Protein AF-A0A6M5YYY0-F1 (afdb_monomer_lite)

Organism: NCBI:txid2774151

Structure (mmCIF, N/CA/C/O backbone):
data_AF-A0A6M5YYY0-F1
#
_entry.id   AF-A0A6M5YYY0-F1
#
loop_
_atom_site.group_PDB
_atom_site.id
_atom_site.type_symbol
_atom_site.label_atom_id
_atom_site.label_alt_id
_atom_site.label_comp_id
_atom_site.label_asym_id
_atom_site.label_entity_id
_atom_site.label_seq_id
_atom_site.pdbx_PDB_ins_code
_atom_site.Cartn_x
_atom_site.Cartn_y
_atom_site.Cartn_z
_atom_site.occupancy
_atom_site.B_iso_or_equiv
_atom_site.auth_seq_id
_atom_site.auth_comp_id
_atom_site.auth_asym_id
_atom_site.auth_atom_id
_atom_site.pdbx_PDB_model_num
ATOM 1 N N . MET A 1 1 ? -23.860 24.379 32.936 1.00 48.06 1 MET A N 1
ATOM 2 C CA . MET A 1 1 ? -24.392 23.035 33.241 1.00 48.06 1 MET A CA 1
ATOM 3 C C . MET A 1 1 ? -23.504 22.446 34.324 1.00 48.06 1 MET A C 1
ATOM 5 O O . MET A 1 1 ? -22.304 22.351 34.099 1.00 48.06 1 MET A O 1
ATOM 9 N N . THR A 1 2 ? -24.030 22.188 35.519 1.00 59.50 2 THR A N 1
ATOM 10 C CA . THR A 1 2 ? -23.236 21.678 36.648 1.00 59.50 2 THR A CA 1
ATOM 11 C C . THR A 1 2 ? -23.154 20.159 36.526 1.00 59.50 2 THR A C 1
ATOM 13 O O . THR A 1 2 ? -24.181 19.496 36.609 1.00 59.50 2 THR A O 1
ATOM 16 N N . ILE A 1 3 ? -21.959 19.621 36.284 1.00 70.06 3 ILE A N 1
ATOM 17 C CA . ILE A 1 3 ? -21.704 18.172 36.220 1.00 70.06 3 ILE A CA 1
ATOM 18 C C . ILE A 1 3 ? -22.076 17.555 37.580 1.00 70.06 3 ILE A C 1
ATOM 20 O O . ILE A 1 3 ? -21.605 18.061 38.611 1.00 70.06 3 ILE A O 1
ATOM 24 N N . SER A 1 4 ? -22.913 16.507 37.578 1.00 86.25 4 SER A N 1
ATOM 25 C CA . SER A 1 4 ? -23.300 15.744 38.782 1.00 86.25 4 SER A CA 1
ATOM 26 C C . SER A 1 4 ? -22.062 15.161 39.477 1.00 86.25 4 SER A C 1
ATOM 28 O O . SER A 1 4 ? -21.064 14.888 38.813 1.00 86.25 4 SER A O 1
ATOM 30 N N . ASN A 1 5 ? -22.099 14.955 40.798 1.00 88.69 5 ASN A N 1
ATOM 31 C CA . ASN A 1 5 ? -20.987 14.299 41.501 1.00 88.69 5 ASN A CA 1
ATOM 32 C C . ASN A 1 5 ? -20.746 12.879 40.958 1.00 88.69 5 ASN A C 1
ATOM 34 O O . ASN A 1 5 ? -19.601 12.538 40.684 1.00 88.69 5 ASN A O 1
ATOM 38 N N . ASP A 1 6 ? -21.812 12.132 40.659 1.00 88.88 6 ASP A N 1
ATOM 39 C CA . ASP A 1 6 ? -21.716 10.777 40.096 1.00 88.88 6 ASP A CA 1
ATOM 40 C C . ASP A 1 6 ? -20.995 10.759 38.737 1.00 88.88 6 ASP A C 1
ATOM 42 O O . ASP A 1 6 ? -20.187 9.877 38.452 1.00 88.88 6 ASP A O 1
ATOM 46 N N . GLU A 1 7 ? -21.248 11.769 37.897 1.00 93.88 7 GLU A N 1
ATOM 47 C CA . GLU A 1 7 ? -20.569 11.907 36.606 1.00 93.88 7 GLU A CA 1
ATOM 48 C C . GLU A 1 7 ? -19.074 12.199 36.792 1.00 93.88 7 GLU A C 1
ATOM 50 O O . GLU A 1 7 ? -18.239 11.618 36.096 1.00 93.88 7 GLU A O 1
ATOM 55 N N . ARG A 1 8 ? -18.717 13.078 37.742 1.00 94.38 8 ARG A N 1
ATOM 56 C CA . ARG A 1 8 ? -17.307 13.392 38.032 1.00 94.38 8 ARG A CA 1
ATOM 57 C C . ARG A 1 8 ? -16.553 12.170 38.531 1.00 94.38 8 ARG A C 1
ATOM 59 O O . ARG A 1 8 ? -15.419 11.970 38.106 1.00 94.38 8 ARG A O 1
ATOM 66 N N . ASP A 1 9 ? -17.176 11.366 39.384 1.00 96.31 9 ASP A N 1
ATOM 67 C CA . ASP A 1 9 ? -16.546 10.181 39.960 1.00 96.31 9 ASP A CA 1
ATOM 68 C C . ASP A 1 9 ? -16.289 9.110 38.892 1.00 96.31 9 ASP A C 1
ATOM 70 O O . ASP A 1 9 ? -15.197 8.544 38.836 1.00 96.31 9 ASP A O 1
ATOM 74 N N . LEU A 1 10 ? -17.241 8.879 37.980 1.00 97.12 10 LEU A N 1
ATOM 75 C CA . LEU A 1 10 ? -17.047 7.970 36.843 1.00 97.12 10 LEU A CA 1
ATOM 76 C C . LEU A 1 10 ? -15.931 8.451 35.908 1.00 97.12 10 LEU A C 1
ATOM 78 O O . LEU A 1 10 ? -15.064 7.669 35.512 1.00 97.12 10 LEU A O 1
ATOM 82 N N . VAL A 1 11 ? -15.894 9.749 35.595 1.00 96.69 11 VAL A N 1
ATOM 83 C CA . VAL A 1 11 ? -14.814 10.326 34.782 1.00 96.69 11 VAL A CA 1
ATOM 84 C C . VAL A 1 11 ? -13.463 10.207 35.494 1.00 96.69 11 VAL A C 1
ATOM 86 O O . VAL A 1 11 ? -12.473 9.850 34.856 1.00 96.69 11 VAL A O 1
ATOM 89 N N . ALA A 1 12 ? -13.402 10.439 36.807 1.00 97.06 12 ALA A N 1
ATOM 90 C CA . ALA A 1 12 ? -12.178 10.277 37.588 1.00 97.06 12 ALA A CA 1
ATOM 91 C C . ALA A 1 12 ? -11.653 8.831 37.549 1.00 97.06 12 ALA A C 1
ATOM 93 O O . ALA A 1 12 ? -10.444 8.625 37.442 1.00 97.06 12 ALA A O 1
ATOM 94 N N . GLN A 1 13 ? -12.538 7.828 37.555 1.00 97.88 13 GLN A N 1
ATOM 95 C CA . GLN A 1 13 ? -12.143 6.425 37.399 1.00 97.88 13 GLN A CA 1
ATOM 96 C C . GLN A 1 13 ? -11.543 6.126 36.020 1.00 97.88 13 GLN A C 1
ATOM 98 O O . GLN A 1 13 ? -10.547 5.406 35.946 1.00 97.88 13 GLN A O 1
ATOM 103 N N . VAL A 1 14 ? -12.110 6.691 34.947 1.00 97.56 14 VAL A N 1
ATOM 104 C CA . VAL A 1 14 ? -11.558 6.573 33.584 1.00 97.56 14 VAL A CA 1
ATOM 105 C C . VAL A 1 14 ? -10.182 7.232 33.491 1.00 97.56 14 VAL A C 1
ATOM 107 O O . VAL A 1 14 ? -9.272 6.673 32.886 1.00 97.56 14 VAL A O 1
ATOM 110 N N . VAL A 1 15 ? -10.007 8.403 34.112 1.00 97.56 15 VAL A N 1
ATOM 111 C CA . VAL A 1 15 ? -8.717 9.111 34.152 1.00 97.56 15 VAL A CA 1
ATOM 112 C C . VAL A 1 15 ? -7.669 8.322 34.936 1.00 97.56 15 VAL A C 1
ATOM 114 O O . VAL A 1 15 ? -6.517 8.264 34.517 1.00 97.56 15 VAL A O 1
ATOM 117 N N . ALA A 1 16 ? -8.052 7.702 36.053 1.00 97.88 16 ALA A N 1
ATOM 118 C CA . ALA A 1 16 ? -7.137 6.911 36.872 1.00 97.88 16 ALA A CA 1
ATOM 119 C C . ALA A 1 16 ? -6.675 5.619 36.179 1.00 97.88 16 ALA A C 1
ATOM 121 O O . ALA A 1 16 ? -5.594 5.120 36.487 1.00 97.88 16 ALA A O 1
ATOM 122 N N . ARG A 1 17 ? -7.490 5.063 35.271 1.00 97.31 17 ARG A N 1
ATOM 123 C CA . ARG A 1 17 ? -7.247 3.776 34.601 1.00 97.31 17 ARG A CA 1
ATOM 124 C C . ARG A 1 17 ? -7.495 3.897 33.092 1.00 97.31 17 ARG A C 1
ATOM 126 O O . ARG A 1 17 ? -8.460 3.338 32.567 1.00 97.31 17 ARG A O 1
ATOM 133 N N . PRO A 1 18 ? -6.639 4.646 32.373 1.00 94.81 18 PRO A N 1
ATOM 134 C CA . PRO A 1 18 ? -6.859 4.987 30.975 1.00 94.81 18 PRO A CA 1
ATOM 135 C C . PRO A 1 18 ? -6.686 3.809 30.011 1.00 94.81 18 PRO A C 1
ATOM 137 O O . PRO A 1 18 ? -7.116 3.936 28.875 1.00 94.81 18 PRO A O 1
ATOM 140 N N . ASP A 1 19 ? -6.180 2.655 30.427 1.00 92.44 19 ASP A N 1
ATOM 141 C CA . ASP A 1 19 ? -6.061 1.485 29.540 1.00 92.44 19 ASP A CA 1
ATOM 142 C C . ASP A 1 19 ? -7.134 0.418 29.822 1.00 92.44 19 ASP A C 1
ATOM 144 O O . ASP A 1 19 ? -7.257 -0.555 29.089 1.00 92.44 19 ASP A O 1
ATOM 148 N N . GLU A 1 20 ? -7.956 0.603 30.864 1.00 95.12 20 GLU A N 1
ATOM 149 C CA . GLU A 1 20 ? -9.019 -0.343 31.209 1.00 95.12 20 GLU A CA 1
ATOM 150 C C . GLU A 1 20 ? -10.343 -0.001 30.511 1.00 95.12 20 GLU A C 1
ATOM 152 O O . GLU A 1 20 ? -10.835 1.133 30.558 1.00 95.12 20 GLU A O 1
ATOM 157 N N . ASP A 1 21 ? -10.983 -1.015 29.931 1.00 97.00 21 ASP A N 1
ATOM 158 C CA . ASP A 1 21 ? -12.326 -0.885 29.360 1.00 97.00 21 ASP A CA 1
ATOM 159 C C . ASP A 1 21 ? -13.408 -0.731 30.439 1.00 97.00 21 ASP A C 1
ATOM 161 O O . ASP A 1 21 ? -14.365 0.014 30.242 1.00 97.00 21 ASP A O 1
ATOM 165 N N . GLY A 1 22 ? -13.258 -1.394 31.594 1.00 97.06 22 GLY A N 1
ATOM 166 C CA . GLY A 1 22 ? -14.271 -1.433 32.661 1.00 97.06 22 GLY A CA 1
ATOM 167 C C . GLY A 1 22 ? -14.820 -0.050 33.047 1.00 97.06 22 GLY A C 1
ATOM 168 O O . GLY A 1 22 ? -16.011 0.195 32.849 1.00 97.06 22 GLY A O 1
ATOM 169 N N . PRO A 1 23 ? -13.968 0.902 33.477 1.00 98.12 23 PRO A N 1
ATOM 170 C CA . PRO A 1 23 ? -14.403 2.257 33.836 1.00 98.12 23 PRO A CA 1
ATOM 171 C C . PRO A 1 23 ? -15.103 3.010 32.699 1.00 98.12 23 PRO A C 1
ATOM 173 O O . PRO A 1 23 ? -16.011 3.809 32.931 1.00 98.12 23 PRO A O 1
ATOM 176 N N . ARG A 1 24 ? -14.694 2.768 31.447 1.00 98.06 24 ARG A N 1
ATOM 177 C CA . ARG A 1 24 ? -15.313 3.391 30.270 1.00 98.06 24 ARG A CA 1
ATOM 178 C C . ARG A 1 24 ? -16.704 2.836 30.018 1.00 98.06 24 ARG A C 1
ATOM 180 O O . ARG A 1 24 ? -17.612 3.600 29.700 1.00 98.06 24 ARG A O 1
ATOM 187 N N . LEU A 1 25 ? -16.870 1.524 30.159 1.00 98.06 25 LEU A N 1
ATOM 188 C CA . LEU A 1 25 ? -18.150 0.847 29.978 1.00 98.06 25 LEU A CA 1
ATOM 189 C C . LEU A 1 25 ? -19.147 1.226 31.081 1.00 98.06 25 LEU A C 1
ATOM 191 O O . LEU A 1 25 ? -20.319 1.449 30.771 1.00 98.06 25 LEU A O 1
ATOM 195 N N . ASP A 1 26 ? -18.677 1.403 32.318 1.00 97.94 26 ASP A N 1
ATOM 196 C CA . ASP A 1 26 ? -19.486 1.932 33.422 1.00 97.94 26 ASP A CA 1
ATOM 197 C C . ASP A 1 26 ? -19.949 3.368 33.130 1.00 97.94 26 ASP A C 1
ATOM 199 O O . ASP A 1 26 ? -21.136 3.689 33.248 1.00 97.94 26 ASP A O 1
ATOM 203 N N . TYR A 1 27 ? -19.043 4.230 32.649 1.00 97.94 27 TYR A N 1
ATOM 204 C CA . TYR A 1 27 ? -19.403 5.585 32.228 1.00 97.94 27 TYR A CA 1
ATOM 205 C C . TYR A 1 27 ? -20.373 5.595 31.035 1.00 97.94 27 TYR A C 1
ATOM 207 O O . TYR A 1 27 ? -21.314 6.387 31.007 1.00 97.94 27 TYR A O 1
ATOM 215 N N . ALA A 1 28 ? -20.212 4.686 30.069 1.00 98.12 28 ALA A N 1
ATOM 216 C CA . ALA A 1 28 ? -21.142 4.531 28.952 1.00 98.12 28 ALA A CA 1
ATOM 217 C C . ALA A 1 28 ? -22.548 4.109 29.415 1.00 98.12 28 ALA A C 1
ATOM 219 O O . ALA A 1 28 ? -23.541 4.630 28.909 1.00 98.12 28 ALA A O 1
ATOM 220 N N . ALA A 1 29 ? -22.656 3.208 30.397 1.00 98.00 29 ALA A N 1
ATOM 221 C CA . ALA A 1 29 ? -23.941 2.836 30.989 1.00 98.00 29 ALA A CA 1
ATOM 222 C C . ALA A 1 29 ? -24.618 4.028 31.688 1.00 98.00 29 ALA A C 1
ATOM 224 O O . ALA A 1 29 ? -25.822 4.239 31.528 1.00 98.00 29 ALA A O 1
ATOM 225 N N . TRP A 1 30 ? -23.842 4.853 32.400 1.00 97.69 30 TRP A N 1
ATOM 226 C CA . TRP A 1 30 ? -24.345 6.096 32.986 1.00 97.69 30 TRP A CA 1
ATOM 227 C C . TRP A 1 30 ? -24.831 7.081 31.913 1.00 97.69 30 TRP A C 1
ATOM 229 O O . TRP A 1 30 ? -25.916 7.643 32.051 1.00 97.69 30 TRP A O 1
ATOM 239 N N . LEU A 1 31 ? -24.083 7.252 30.816 1.00 97.56 31 LEU A N 1
ATOM 240 C CA . LEU A 1 31 ? -24.463 8.131 29.704 1.00 97.56 31 LEU A CA 1
ATOM 241 C C . LEU A 1 31 ? -25.807 7.732 29.071 1.00 97.56 31 LEU A C 1
ATOM 243 O O . LEU A 1 31 ? -26.627 8.612 28.805 1.00 97.56 31 LEU A O 1
ATOM 247 N N . ASP A 1 32 ? -26.074 6.437 28.879 1.00 97.44 32 ASP A N 1
ATOM 248 C CA . ASP A 1 32 ? -27.367 5.955 28.365 1.00 97.44 32 ASP A CA 1
ATOM 249 C C . ASP A 1 32 ? -28.531 6.327 29.289 1.00 97.44 32 ASP A C 1
ATOM 251 O O . ASP A 1 32 ? -29.547 6.853 28.830 1.00 97.44 32 ASP A O 1
ATOM 255 N N . ALA A 1 33 ? -28.362 6.120 30.599 1.00 96.44 33 ALA A N 1
ATOM 256 C CA . ALA A 1 33 ? -29.376 6.459 31.597 1.00 96.44 33 ALA A CA 1
ATOM 257 C C . ALA A 1 33 ? -29.695 7.968 31.645 1.00 96.44 33 ALA A C 1
ATOM 259 O O . ALA A 1 33 ? -30.767 8.356 32.105 1.00 96.44 33 ALA A O 1
ATOM 260 N N . HIS A 1 34 ? -28.791 8.811 31.136 1.00 96.31 34 HIS A N 1
ATOM 261 C CA . HIS A 1 34 ? -28.916 10.271 31.119 1.00 96.31 34 HIS A CA 1
ATOM 262 C C . HIS A 1 34 ? -29.145 10.841 29.708 1.00 96.31 34 HIS A C 1
ATOM 264 O O . HIS A 1 34 ? -28.935 12.032 29.475 1.00 96.31 34 HIS A O 1
ATOM 270 N N . GLY A 1 35 ? -29.585 10.009 28.755 1.00 96.06 35 GLY A N 1
ATOM 271 C CA . GLY A 1 35 ? -29.985 10.450 27.415 1.00 96.06 35 GLY A CA 1
ATOM 272 C C . GLY A 1 35 ? -28.827 10.808 26.476 1.00 96.06 35 GLY A C 1
ATOM 273 O O . GLY A 1 35 ? -29.048 11.458 25.457 1.00 96.06 35 GLY A O 1
ATOM 274 N N . GLN A 1 36 ? -27.597 10.383 26.782 1.00 97.00 36 GLN A N 1
ATOM 275 C CA . GLN A 1 36 ? -26.391 10.624 25.976 1.00 97.00 36 GLN A CA 1
ATOM 276 C C . GLN A 1 36 ? -25.955 9.381 25.175 1.00 97.00 36 GLN A C 1
ATOM 278 O O . GLN A 1 36 ? -24.762 9.079 25.059 1.00 97.00 36 GLN A O 1
ATOM 283 N N . ALA A 1 37 ? -26.924 8.681 24.579 1.00 97.12 37 ALA A N 1
ATOM 284 C CA . ALA A 1 37 ? -26.708 7.418 23.869 1.00 97.12 37 ALA A CA 1
ATOM 285 C C . ALA A 1 37 ? -25.611 7.449 22.77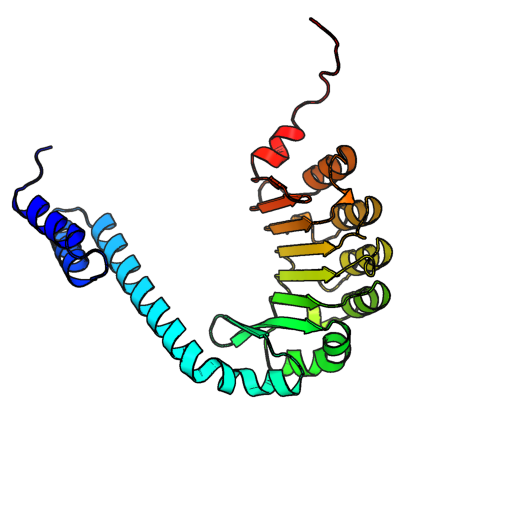8 1.00 97.12 37 ALA A C 1
ATOM 287 O O . ALA A 1 37 ? -24.802 6.522 22.745 1.00 97.12 37 ALA A O 1
ATOM 288 N N . PRO A 1 38 ? -25.463 8.504 21.940 1.00 98.56 38 PRO A N 1
ATOM 289 C CA . PRO A 1 38 ? -24.418 8.516 20.908 1.00 98.56 38 PRO A CA 1
ATOM 290 C C . PRO A 1 38 ? -22.991 8.427 21.465 1.00 98.56 38 PRO A C 1
ATOM 292 O O . PRO A 1 38 ? -22.110 7.820 20.858 1.00 98.56 38 PRO A O 1
ATOM 295 N N . ARG A 1 39 ? -22.738 9.020 22.640 1.00 98.00 39 ARG A N 1
ATOM 296 C CA . ARG A 1 39 ? -21.414 8.966 23.275 1.00 98.00 39 ARG A CA 1
ATOM 297 C C . ARG A 1 39 ? -21.179 7.618 23.954 1.00 98.00 39 ARG A C 1
ATOM 299 O O . ARG A 1 39 ? -20.066 7.103 23.887 1.00 98.00 39 ARG A O 1
ATOM 306 N N . ALA A 1 40 ? -22.214 7.044 24.567 1.00 98.25 40 ALA A N 1
ATOM 307 C CA . ALA A 1 40 ? -22.156 5.692 25.117 1.00 98.25 40 ALA A CA 1
ATOM 308 C C . ALA A 1 40 ? -21.847 4.655 24.023 1.00 98.25 40 ALA A C 1
ATOM 310 O O . ALA A 1 40 ? -20.980 3.799 24.205 1.00 98.25 40 ALA A O 1
ATOM 311 N N . GLU A 1 41 ? -22.506 4.768 22.866 1.00 98.56 41 GLU A N 1
ATOM 312 C CA . GLU A 1 41 ? -22.254 3.928 21.692 1.00 98.56 41 GLU A CA 1
ATOM 313 C C . GLU A 1 41 ? -20.808 4.063 21.203 1.00 98.56 41 GLU A C 1
ATOM 315 O O . GLU A 1 41 ? -20.122 3.051 21.053 1.00 98.56 41 GLU A O 1
ATOM 320 N N . LEU A 1 42 ? -20.315 5.296 21.033 1.00 98.44 42 LEU A N 1
ATOM 321 C CA . LEU A 1 42 ? -18.932 5.548 20.621 1.00 98.44 42 LEU A CA 1
ATOM 322 C C . LEU A 1 42 ? -17.923 4.843 21.537 1.00 98.44 42 LEU A C 1
ATOM 324 O O . LEU A 1 42 ? -17.013 4.180 21.041 1.00 98.44 42 LEU A O 1
ATOM 328 N N . ILE A 1 43 ? -18.099 4.956 22.858 1.00 98.06 43 ILE A N 1
ATOM 329 C CA . ILE A 1 43 ? -17.213 4.320 23.841 1.00 98.06 43 ILE A CA 1
ATOM 330 C C . ILE A 1 43 ? -17.200 2.799 23.654 1.00 98.06 43 ILE A C 1
ATOM 332 O O . ILE A 1 43 ? -16.130 2.205 23.537 1.00 98.06 43 ILE A O 1
ATOM 336 N N . ARG A 1 44 ? -18.374 2.161 23.568 1.00 98.25 44 ARG A N 1
ATOM 337 C CA . ARG A 1 44 ? -18.472 0.700 23.410 1.00 98.25 44 ARG A CA 1
ATOM 338 C C . ARG A 1 44 ? -17.839 0.214 22.115 1.00 98.25 44 ARG A C 1
ATOM 340 O O . ARG A 1 44 ? -17.115 -0.778 22.131 1.00 98.25 44 ARG A O 1
ATOM 347 N N . VAL A 1 45 ? -18.096 0.914 21.008 1.00 98.31 45 VAL A N 1
ATOM 348 C CA . VAL A 1 45 ? -17.515 0.583 19.702 1.00 98.31 45 VAL A CA 1
ATOM 349 C C . VAL A 1 45 ? -15.993 0.688 19.752 1.00 98.31 45 VAL A C 1
ATOM 351 O O . VAL A 1 45 ? -15.313 -0.195 19.235 1.00 98.31 45 VAL A O 1
ATOM 354 N N . GLN A 1 46 ? -15.445 1.725 20.391 1.00 97.19 46 GLN A N 1
ATOM 355 C CA . GLN A 1 46 ? -13.997 1.905 20.504 1.00 97.19 46 GLN A CA 1
ATOM 356 C C . GLN A 1 46 ? -13.338 0.851 21.406 1.00 97.19 46 GLN A C 1
ATOM 358 O O . GLN A 1 46 ? -12.341 0.270 20.983 1.00 97.19 46 GLN A O 1
ATOM 363 N N . CYS A 1 47 ? -13.920 0.528 22.567 1.00 97.25 47 CYS A N 1
ATOM 364 C CA . CYS A 1 47 ? -13.452 -0.569 23.428 1.00 97.25 47 CYS A CA 1
ATOM 365 C C . CYS A 1 47 ? -13.484 -1.921 22.692 1.00 97.25 47 CYS A C 1
ATOM 367 O O . CYS A 1 47 ? -12.501 -2.658 22.647 1.00 97.25 47 CYS A O 1
ATOM 369 N N . GLN A 1 48 ? -14.599 -2.238 22.020 1.00 97.50 48 GLN A N 1
ATOM 370 C CA . GLN A 1 48 ? -14.709 -3.471 21.241 1.00 97.50 48 GLN A CA 1
ATOM 371 C C . GLN A 1 48 ? -13.691 -3.522 20.096 1.00 97.50 48 GLN A C 1
ATOM 373 O O . GLN A 1 48 ? -13.118 -4.583 19.845 1.00 97.50 48 GLN A O 1
ATOM 378 N N . ALA A 1 49 ? -13.479 -2.406 19.396 1.00 96.44 49 ALA A N 1
ATOM 379 C CA . ALA A 1 49 ? -12.506 -2.324 18.317 1.00 96.44 49 ALA A CA 1
ATOM 380 C C . ALA A 1 49 ? -11.080 -2.577 18.821 1.00 96.44 49 ALA A C 1
ATOM 382 O O . ALA A 1 49 ? -10.352 -3.310 18.158 1.00 96.44 49 ALA A O 1
ATOM 383 N N . GLU A 1 50 ? -10.698 -2.037 19.980 1.00 95.00 50 GLU A N 1
ATOM 384 C CA . GLU A 1 50 ? -9.365 -2.257 20.552 1.00 95.00 50 GLU A CA 1
ATOM 385 C C . GLU A 1 50 ? -9.147 -3.724 20.924 1.00 95.00 50 GLU A C 1
ATOM 387 O O . GLU A 1 50 ? -8.203 -4.347 20.446 1.00 95.00 50 GLU A O 1
ATOM 392 N N . ARG A 1 51 ? -10.105 -4.342 21.623 1.00 94.56 51 ARG A N 1
ATOM 393 C CA . ARG A 1 51 ? -10.047 -5.777 21.942 1.00 94.56 51 ARG A CA 1
ATOM 394 C C . ARG A 1 51 ? -9.941 -6.663 20.696 1.00 94.56 51 ARG A C 1
ATOM 396 O O . ARG A 1 51 ? -9.271 -7.695 20.706 1.00 94.56 51 ARG A O 1
ATOM 403 N N . LEU A 1 52 ? -10.631 -6.297 19.612 1.00 96.06 52 LEU A N 1
ATOM 404 C CA . LEU A 1 52 ? -10.524 -7.013 18.339 1.00 96.06 52 LEU A CA 1
ATOM 405 C C . LEU A 1 52 ? -9.154 -6.809 17.674 1.00 96.06 52 LEU A C 1
ATOM 407 O O . LEU A 1 52 ? -8.638 -7.770 17.107 1.00 96.06 52 LEU A O 1
ATOM 411 N N . ARG A 1 53 ? -8.552 -5.613 17.767 1.00 94.56 53 ARG A N 1
ATOM 412 C CA . ARG A 1 53 ? -7.185 -5.342 17.280 1.00 94.56 53 ARG A CA 1
ATOM 413 C C . ARG A 1 53 ? -6.145 -6.138 18.057 1.00 94.56 53 ARG A C 1
ATOM 415 O O . ARG A 1 53 ? -5.298 -6.773 17.441 1.00 94.56 53 ARG A O 1
ATOM 422 N N . GLU A 1 54 ? -6.230 -6.157 19.384 1.00 95.12 54 GLU A N 1
ATOM 423 C CA . GLU A 1 54 ? -5.349 -6.971 20.229 1.00 95.12 54 GLU A CA 1
ATOM 424 C C . GLU A 1 54 ? -5.460 -8.452 19.860 1.00 95.12 54 GLU A C 1
ATOM 426 O O . GLU A 1 54 ? -4.455 -9.140 19.675 1.00 95.12 54 GLU A O 1
ATOM 431 N N . ARG A 1 55 ? -6.693 -8.942 19.671 1.00 97.19 55 ARG A N 1
ATOM 432 C CA . ARG A 1 55 ? -6.930 -10.328 19.266 1.00 97.19 55 ARG A CA 1
ATOM 433 C C . ARG A 1 55 ? -6.382 -10.632 17.871 1.00 97.19 55 ARG A C 1
ATOM 435 O O . ARG A 1 55 ? -5.837 -11.713 17.661 1.00 97.19 55 ARG A O 1
ATOM 442 N N . GLU A 1 56 ? -6.529 -9.716 16.918 1.00 97.25 56 GLU A N 1
ATOM 443 C CA . GLU A 1 56 ? -5.922 -9.833 15.589 1.00 97.25 56 GLU A CA 1
ATOM 444 C C . GLU A 1 56 ? -4.395 -9.922 15.694 1.00 97.25 56 GLU A C 1
ATOM 446 O O . GLU A 1 56 ? -3.802 -10.850 15.145 1.00 97.25 56 GLU A O 1
ATOM 451 N N . GLN A 1 57 ? -3.764 -9.016 16.445 1.00 96.81 57 GLN A N 1
ATOM 452 C CA . GLN A 1 57 ? -2.317 -9.019 16.664 1.00 96.81 57 GLN A CA 1
ATOM 453 C C . GLN A 1 57 ? -1.842 -10.322 17.312 1.00 96.81 57 GLN A C 1
ATOM 455 O O . GLN A 1 57 ? -0.860 -10.900 16.854 1.00 96.81 57 GLN A O 1
ATOM 460 N N . GLU A 1 58 ? -2.552 -10.826 18.325 1.00 98.06 58 GLU A N 1
ATOM 461 C CA . GLU A 1 58 ? -2.248 -12.104 18.976 1.00 98.06 58 GLU A CA 1
ATOM 462 C C . GLU A 1 58 ? -2.315 -13.276 17.983 1.00 98.06 58 GLU A C 1
ATOM 464 O O . GLU A 1 58 ? -1.413 -14.118 17.948 1.00 98.06 58 GLU A O 1
ATOM 469 N N . LEU A 1 59 ? -3.369 -13.334 17.161 1.00 98.25 59 LEU A N 1
ATOM 470 C CA . LEU A 1 59 ? -3.536 -14.375 16.145 1.00 98.25 59 LEU A CA 1
ATOM 471 C C . LEU A 1 59 ? -2.418 -14.316 15.102 1.00 98.25 59 LEU A C 1
ATOM 473 O O . LEU A 1 59 ? -1.817 -15.342 14.788 1.00 98.25 59 LEU A O 1
ATOM 477 N N . LEU A 1 60 ? -2.109 -13.125 14.591 1.00 97.12 60 LEU A N 1
ATOM 478 C CA . LEU A 1 60 ? -1.057 -12.943 13.595 1.00 97.12 60 LEU A CA 1
ATOM 479 C C . LEU A 1 60 ? 0.328 -13.244 14.175 1.00 97.12 60 LEU A C 1
ATOM 481 O O . LEU A 1 60 ? 1.106 -13.945 13.535 1.00 97.12 60 LEU A O 1
ATOM 485 N N . ALA A 1 61 ? 0.622 -12.807 15.401 1.00 96.88 61 ALA A N 1
ATOM 486 C CA . ALA A 1 61 ? 1.891 -13.097 16.066 1.00 96.88 61 ALA A CA 1
ATOM 487 C C . ALA A 1 61 ? 2.131 -14.606 16.225 1.00 96.88 61 ALA A C 1
ATOM 489 O O . ALA A 1 61 ? 3.266 -15.065 16.115 1.00 96.88 61 ALA A O 1
ATOM 490 N N . ARG A 1 62 ? 1.068 -15.386 16.460 1.00 98.00 62 ARG A N 1
ATOM 491 C CA . ARG A 1 62 ? 1.166 -16.843 16.615 1.00 98.00 62 ARG A CA 1
ATOM 492 C C . ARG A 1 62 ? 1.164 -17.608 15.296 1.00 98.00 62 ARG A C 1
ATOM 494 O O . ARG A 1 62 ? 1.870 -18.605 15.196 1.00 98.00 62 ARG A O 1
ATOM 501 N N . HIS A 1 63 ? 0.378 -17.176 14.310 1.00 97.50 63 HIS A N 1
ATOM 502 C CA . HIS A 1 63 ? 0.038 -18.018 13.156 1.00 97.50 63 HIS A CA 1
ATOM 503 C C . HIS A 1 63 ? 0.426 -17.442 11.791 1.00 97.50 63 HIS A C 1
ATOM 505 O O . HIS A 1 63 ? 0.396 -18.174 10.804 1.00 97.50 63 HIS A O 1
ATOM 511 N N . ALA A 1 64 ? 0.826 -16.168 11.685 1.00 96.00 64 ALA A N 1
ATOM 512 C CA . ALA A 1 64 ? 1.096 -15.556 10.380 1.00 96.00 64 ALA A CA 1
ATOM 513 C C . ALA A 1 64 ? 2.192 -16.287 9.590 1.00 96.00 64 ALA A C 1
ATOM 515 O O . ALA A 1 64 ? 2.097 -16.368 8.368 1.00 96.00 64 ALA A O 1
ATOM 516 N N . ALA A 1 65 ? 3.205 -16.836 10.272 1.00 94.69 65 ALA A N 1
ATOM 517 C CA . ALA A 1 65 ? 4.274 -17.615 9.646 1.00 94.69 65 ALA A CA 1
ATOM 518 C C . ALA A 1 65 ? 3.769 -18.933 9.039 1.00 94.69 65 ALA A C 1
ATOM 520 O O . ALA A 1 65 ? 4.170 -19.280 7.932 1.00 94.69 65 ALA A O 1
ATOM 521 N N . GLU A 1 66 ? 2.887 -19.637 9.750 1.00 96.12 66 GLU A N 1
ATOM 522 C CA . GLU A 1 66 ? 2.271 -20.888 9.300 1.00 96.12 66 GLU A CA 1
ATOM 523 C C . GLU A 1 66 ? 1.337 -20.632 8.113 1.00 96.12 66 GLU A C 1
ATOM 525 O O . GLU A 1 66 ? 1.481 -21.245 7.058 1.00 96.12 66 GLU A O 1
ATOM 530 N N . TRP A 1 67 ? 0.423 -19.668 8.245 1.00 96.31 67 TRP A N 1
ATOM 531 C CA . TRP A 1 67 ? -0.538 -19.336 7.191 1.00 96.31 67 TRP A CA 1
ATOM 532 C C . TRP A 1 67 ? 0.120 -18.731 5.945 1.00 96.31 67 TRP A C 1
ATOM 534 O O . TRP A 1 67 ? -0.390 -18.896 4.841 1.00 96.31 67 TRP A O 1
ATOM 544 N N . GLY A 1 68 ? 1.249 -18.036 6.107 1.00 95.19 68 GLY A N 1
ATOM 545 C CA . GLY A 1 68 ? 2.036 -17.483 5.007 1.00 95.19 68 GLY A CA 1
ATOM 546 C C . GLY A 1 68 ? 3.053 -18.452 4.397 1.00 95.19 68 GLY A C 1
ATOM 547 O O . GLY A 1 68 ? 3.701 -18.086 3.421 1.00 95.19 68 GLY A O 1
ATOM 548 N N . ALA A 1 69 ? 3.206 -19.675 4.919 1.00 94.50 69 ALA A N 1
ATOM 549 C CA . ALA A 1 69 ? 4.217 -20.625 4.445 1.00 94.50 69 ALA A CA 1
ATOM 550 C C . ALA A 1 69 ? 4.195 -20.872 2.918 1.00 94.50 69 ALA A C 1
ATOM 552 O O . ALA A 1 69 ? 5.270 -20.812 2.322 1.00 94.50 69 ALA A O 1
ATOM 553 N N . PRO A 1 70 ? 3.029 -21.011 2.244 1.00 95.00 70 PRO A N 1
ATOM 554 C CA . PRO A 1 70 ? 2.992 -21.168 0.785 1.00 95.00 70 PRO A CA 1
ATOM 555 C C . PRO A 1 70 ? 3.612 -20.001 0.000 1.00 95.00 70 PRO A C 1
ATOM 557 O O . PRO A 1 70 ? 4.001 -20.172 -1.150 1.00 95.00 70 PRO A O 1
ATOM 560 N N . LEU A 1 71 ? 3.693 -18.803 0.591 1.00 96.56 71 LEU A N 1
ATOM 561 C CA . LEU A 1 71 ? 4.322 -17.639 -0.035 1.00 96.56 71 LEU A CA 1
ATOM 562 C C . LEU A 1 71 ? 5.846 -17.653 0.101 1.00 96.56 71 LEU A C 1
ATOM 564 O O . LEU A 1 71 ? 6.533 -17.169 -0.798 1.00 96.56 71 LEU A O 1
ATOM 568 N N . ARG A 1 72 ? 6.383 -18.255 1.169 1.00 94.69 72 ARG A N 1
ATOM 569 C CA . ARG A 1 72 ? 7.836 -18.432 1.331 1.00 94.69 72 ARG A CA 1
ATOM 570 C C . ARG A 1 72 ? 8.412 -19.351 0.263 1.00 94.69 72 ARG A C 1
ATOM 572 O O . ARG A 1 72 ? 9.475 -19.055 -0.274 1.00 94.69 72 ARG A O 1
ATOM 579 N N . ASP A 1 73 ? 7.677 -20.401 -0.102 1.00 92.88 73 ASP A N 1
ATOM 580 C CA . ASP A 1 73 ? 8.038 -21.300 -1.210 1.00 92.88 73 ASP A CA 1
ATOM 581 C C . ASP A 1 73 ? 8.092 -20.565 -2.563 1.00 92.88 73 ASP A C 1
ATOM 583 O O . ASP A 1 73 ? 8.735 -21.021 -3.505 1.00 92.88 73 ASP A O 1
ATOM 587 N N . LEU A 1 74 ? 7.448 -19.395 -2.640 1.00 95.94 74 LEU A N 1
ATOM 588 C CA . LEU A 1 74 ? 7.437 -18.478 -3.780 1.00 95.94 74 LEU A CA 1
ATOM 589 C C . LEU A 1 74 ? 8.310 -17.233 -3.533 1.00 95.94 74 LEU A C 1
ATOM 591 O O . LEU A 1 74 ? 8.142 -16.209 -4.198 1.00 95.94 74 LEU A O 1
ATOM 595 N N . TYR A 1 75 ? 9.246 -17.325 -2.583 1.00 95.06 75 TYR A N 1
ATOM 596 C CA . TYR A 1 75 ? 10.238 -16.308 -2.234 1.00 95.06 75 TYR A CA 1
ATOM 597 C C . TYR A 1 75 ? 9.681 -14.968 -1.724 1.00 95.06 75 TYR A C 1
ATOM 599 O O . TYR A 1 75 ? 10.330 -13.925 -1.870 1.00 95.06 75 TYR A O 1
ATOM 607 N N . VAL A 1 76 ? 8.495 -14.986 -1.117 1.00 96.56 76 VAL A N 1
ATOM 608 C CA . VAL A 1 76 ? 7.919 -13.840 -0.407 1.00 96.56 76 VAL A CA 1
ATOM 609 C C . VAL A 1 76 ? 8.113 -14.052 1.090 1.00 96.56 76 VAL A C 1
ATOM 611 O O . VAL A 1 76 ? 7.530 -14.967 1.663 1.00 96.56 76 VAL A O 1
ATOM 614 N N . ASP A 1 77 ? 8.892 -13.176 1.726 1.00 92.12 77 ASP A N 1
ATOM 615 C CA . ASP A 1 77 ? 9.181 -13.228 3.169 1.00 92.12 77 ASP A CA 1
ATOM 616 C C . ASP A 1 77 ? 8.502 -12.114 3.981 1.00 92.12 77 ASP A C 1
ATOM 618 O O . ASP A 1 77 ? 8.567 -12.123 5.211 1.00 92.12 77 ASP A O 1
ATOM 622 N N . ASP A 1 78 ? 7.837 -11.167 3.311 1.00 95.56 78 ASP A N 1
ATOM 623 C CA . ASP A 1 78 ? 7.051 -10.113 3.951 1.00 95.56 78 ASP A CA 1
ATOM 624 C C . ASP A 1 78 ? 5.669 -10.007 3.307 1.00 95.56 78 ASP A C 1
ATOM 626 O O . ASP A 1 78 ? 5.523 -9.801 2.095 1.00 95.56 78 ASP A O 1
ATOM 630 N N . TRP A 1 79 ? 4.654 -10.143 4.153 1.00 96.81 79 TRP A N 1
ATOM 631 C CA . TRP A 1 79 ? 3.261 -10.059 3.773 1.00 96.81 79 TRP A CA 1
ATOM 632 C C . TRP A 1 79 ? 2.417 -9.412 4.866 1.00 96.81 79 TRP A C 1
ATOM 634 O O . TRP A 1 79 ? 2.765 -9.367 6.045 1.00 96.81 79 TRP A O 1
ATOM 644 N N . GLN A 1 80 ? 1.243 -8.949 4.458 1.00 96.31 80 GLN A N 1
ATOM 645 C CA . GLN A 1 80 ? 0.256 -8.314 5.310 1.00 96.31 80 GLN A CA 1
ATOM 646 C C . GLN A 1 80 ? -1.088 -8.998 5.117 1.00 96.31 80 GLN A C 1
ATOM 648 O O . GLN A 1 80 ? -1.622 -9.060 4.004 1.00 96.31 80 GLN A O 1
ATOM 653 N N . PHE A 1 81 ? -1.650 -9.476 6.224 1.00 96.75 81 PHE A N 1
ATOM 654 C CA . PHE A 1 81 ? -2.985 -10.045 6.227 1.00 96.75 81 PHE A CA 1
ATOM 655 C C . PHE A 1 81 ? -4.043 -8.951 6.139 1.00 96.75 81 PHE A C 1
ATOM 657 O O . PHE A 1 81 ? -3.987 -7.936 6.833 1.00 96.75 81 PHE A O 1
ATOM 664 N N . ARG A 1 82 ? -5.047 -9.179 5.297 1.00 95.31 82 ARG A N 1
ATOM 665 C CA . ARG A 1 82 ? -6.299 -8.428 5.276 1.00 95.31 82 ARG A CA 1
ATOM 666 C C . ARG A 1 82 ? -7.430 -9.397 5.036 1.00 95.31 82 ARG A C 1
ATOM 668 O O . ARG A 1 82 ? -7.337 -10.271 4.182 1.00 95.31 82 ARG A O 1
ATOM 675 N N . ARG A 1 83 ? -8.489 -9.258 5.837 1.00 93.19 83 ARG A N 1
ATOM 676 C CA . ARG A 1 83 ? -9.691 -10.102 5.739 1.00 93.19 83 ARG A CA 1
ATOM 677 C C . ARG A 1 83 ? -9.361 -11.609 5.712 1.00 93.19 83 ARG A C 1
ATOM 679 O O . ARG A 1 83 ? -10.051 -12.377 5.054 1.00 93.19 83 ARG A O 1
ATOM 686 N N . GLY A 1 84 ? -8.307 -12.013 6.430 1.00 95.12 84 GLY A N 1
ATOM 687 C CA . GLY A 1 84 ? -7.862 -13.406 6.545 1.00 95.12 84 GLY A CA 1
ATOM 688 C C . GLY A 1 84 ? -6.889 -13.903 5.469 1.00 95.12 84 GLY A C 1
ATOM 689 O O . GLY A 1 84 ? -6.446 -15.039 5.577 1.00 95.12 84 GLY A O 1
ATOM 690 N N . PHE A 1 85 ? -6.505 -13.086 4.481 1.00 96.69 85 PHE A N 1
ATOM 691 C CA . PHE A 1 85 ? -5.581 -13.485 3.410 1.00 96.69 85 PHE A CA 1
ATOM 692 C C . PHE A 1 85 ? -4.349 -12.574 3.323 1.00 96.69 85 PHE A C 1
ATOM 694 O O . PHE A 1 85 ? -4.467 -11.383 3.623 1.00 96.69 85 PHE A O 1
ATOM 701 N N . PRO A 1 86 ? -3.190 -13.076 2.859 1.00 96.56 86 PRO A N 1
ATOM 702 C CA . PRO A 1 86 ? -2.034 -12.248 2.505 1.00 96.56 86 PRO A CA 1
ATOM 703 C C . PRO A 1 86 ? -2.292 -11.357 1.269 1.00 96.56 86 PRO A C 1
ATOM 705 O O . PRO A 1 86 ? -1.812 -11.611 0.165 1.00 96.56 86 PRO A O 1
ATOM 708 N N . GLU A 1 87 ? -3.088 -10.300 1.425 1.00 97.00 87 GLU A N 1
ATOM 709 C CA . GLU A 1 87 ? -3.431 -9.395 0.320 1.00 97.00 87 GLU A CA 1
ATOM 710 C C . GLU A 1 87 ? -2.299 -8.420 -0.035 1.00 97.00 87 GLU A C 1
ATOM 712 O O . GLU A 1 87 ? -2.283 -7.874 -1.144 1.00 97.00 87 GLU A O 1
ATOM 717 N N . GLY A 1 88 ? -1.398 -8.147 0.914 1.00 97.88 88 GLY A N 1
ATOM 718 C CA . GLY A 1 88 ? -0.231 -7.296 0.714 1.00 97.88 88 GLY A CA 1
ATOM 719 C C . GLY A 1 88 ? 1.053 -8.099 0.748 1.00 97.88 88 GLY A C 1
ATOM 720 O O . GLY A 1 88 ? 1.242 -8.857 1.691 1.00 97.88 88 GLY A O 1
ATOM 721 N N . ILE A 1 89 ? 1.930 -7.925 -0.238 1.00 98.00 89 ILE A N 1
ATOM 722 C CA . ILE A 1 89 ? 3.239 -8.587 -0.268 1.00 98.00 89 ILE A CA 1
ATOM 723 C C . ILE A 1 89 ? 4.341 -7.610 -0.667 1.00 98.00 89 ILE A C 1
ATOM 725 O O . ILE A 1 89 ? 4.107 -6.680 -1.449 1.00 98.00 89 ILE A O 1
ATOM 729 N N . ARG A 1 90 ? 5.553 -7.865 -0.173 1.00 97.94 90 ARG A N 1
ATOM 730 C CA . ARG A 1 90 ? 6.784 -7.278 -0.703 1.00 97.94 90 ARG A CA 1
ATOM 731 C C . ARG A 1 90 ? 7.667 -8.369 -1.273 1.00 97.94 90 ARG A C 1
ATOM 733 O O . ARG A 1 90 ? 7.899 -9.388 -0.627 1.00 97.94 90 ARG A O 1
ATOM 740 N N . ILE A 1 91 ? 8.161 -8.135 -2.478 1.00 97.81 91 ILE A N 1
ATOM 741 C CA . ILE A 1 91 ? 8.934 -9.121 -3.222 1.00 97.81 91 ILE A CA 1
ATOM 742 C C . ILE A 1 91 ? 9.880 -8.424 -4.204 1.00 97.81 91 ILE A C 1
ATOM 744 O O . ILE A 1 91 ? 9.586 -7.347 -4.725 1.00 97.81 91 ILE A O 1
ATOM 748 N N . ASP A 1 92 ? 11.010 -9.069 -4.465 1.00 96.62 92 ASP A N 1
ATOM 749 C CA . ASP A 1 92 ? 11.893 -8.733 -5.576 1.00 96.62 92 ASP A CA 1
ATOM 750 C C . ASP A 1 92 ? 11.163 -8.817 -6.928 1.00 96.62 92 ASP A C 1
ATOM 752 O O . ASP A 1 92 ? 10.358 -9.723 -7.170 1.00 96.62 92 ASP A O 1
ATOM 756 N N . THR A 1 93 ? 11.442 -7.865 -7.816 1.00 97.12 93 THR A N 1
ATOM 757 C CA . THR A 1 93 ? 10.716 -7.738 -9.083 1.00 97.12 93 THR A CA 1
ATOM 758 C C . THR A 1 93 ? 10.952 -8.934 -10.002 1.00 97.12 93 THR A C 1
ATOM 760 O O . THR A 1 93 ? 9.994 -9.444 -10.584 1.00 97.12 93 THR A O 1
ATOM 763 N N . ALA A 1 94 ? 12.186 -9.436 -10.109 1.00 97.06 94 ALA A N 1
ATOM 764 C CA . ALA A 1 94 ? 12.483 -10.600 -10.940 1.00 97.06 94 ALA A CA 1
ATOM 765 C C . ALA A 1 94 ? 11.777 -11.851 -10.399 1.00 97.06 94 ALA A C 1
ATOM 767 O O . ALA A 1 94 ? 11.102 -12.555 -11.156 1.00 97.06 94 ALA A O 1
ATOM 768 N N . ARG A 1 95 ? 11.814 -12.058 -9.077 1.00 97.94 95 ARG A N 1
ATOM 769 C CA . ARG A 1 95 ? 11.106 -13.171 -8.422 1.00 97.94 95 ARG A CA 1
ATOM 770 C C . ARG A 1 95 ? 9.595 -13.105 -8.612 1.00 97.94 95 ARG A C 1
ATOM 772 O O . ARG A 1 95 ? 8.961 -14.141 -8.817 1.00 97.94 95 ARG A O 1
ATOM 779 N N . TYR A 1 96 ? 9.006 -11.909 -8.583 1.00 98.19 96 TYR A N 1
ATOM 780 C CA . TYR A 1 96 ? 7.587 -11.743 -8.893 1.00 98.19 96 TYR A CA 1
ATOM 781 C C . TYR A 1 96 ? 7.274 -12.181 -10.319 1.00 98.19 96 TYR A C 1
ATOM 783 O O . TYR A 1 96 ? 6.330 -12.938 -10.526 1.00 98.19 96 TYR A O 1
ATOM 791 N N . LEU A 1 97 ? 8.069 -11.750 -11.301 1.00 98.12 97 LEU A N 1
ATOM 792 C CA . LEU A 1 97 ? 7.860 -12.129 -12.700 1.00 98.12 97 LEU A CA 1
ATOM 793 C C . LEU A 1 97 ? 7.967 -13.643 -12.920 1.00 98.12 97 LEU A C 1
ATOM 795 O O . LEU A 1 97 ? 7.251 -14.179 -13.759 1.00 98.12 97 LEU A O 1
ATOM 799 N N . GLU A 1 98 ? 8.829 -14.327 -12.172 1.00 98.06 98 GLU A N 1
ATOM 800 C CA . GLU A 1 98 ? 8.963 -15.786 -12.222 1.00 98.06 98 GLU A CA 1
ATOM 801 C C . GLU A 1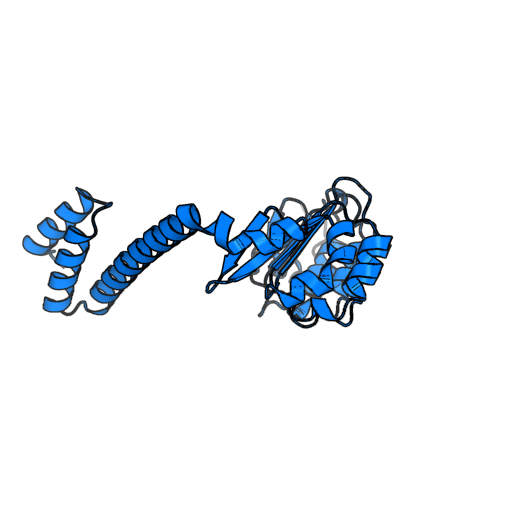 98 ? 7.764 -16.510 -11.588 1.00 98.06 98 GLU A C 1
ATOM 803 O O . GLU A 1 98 ? 7.347 -17.558 -12.078 1.00 98.06 98 GLU A O 1
ATOM 808 N N . ASN A 1 99 ? 7.175 -15.942 -10.528 1.00 97.88 99 ASN A N 1
ATOM 809 C CA . ASN A 1 99 ? 6.203 -16.635 -9.674 1.00 97.88 99 ASN A CA 1
ATOM 810 C C . ASN A 1 99 ? 4.774 -16.070 -9.732 1.00 97.88 99 ASN A C 1
ATOM 812 O O . ASN A 1 99 ? 3.887 -16.580 -9.044 1.00 97.88 99 ASN A O 1
ATOM 816 N N . HIS A 1 100 ? 4.499 -15.052 -10.557 1.00 97.19 100 HIS A N 1
ATOM 817 C CA . HIS A 1 100 ? 3.234 -14.302 -10.541 1.00 97.19 100 HIS A CA 1
ATOM 818 C C . HIS A 1 100 ? 1.981 -15.189 -10.665 1.00 97.19 100 HIS A C 1
ATOM 820 O O . HIS A 1 100 ? 0.933 -14.884 -10.098 1.00 97.19 100 HIS A O 1
ATOM 826 N N . ALA A 1 101 ? 2.064 -16.289 -11.422 1.00 97.00 101 ALA A N 1
ATOM 827 C CA . ALA A 1 101 ? 0.935 -17.181 -11.676 1.00 97.00 101 ALA A CA 1
ATOM 828 C C . ALA A 1 101 ? 0.662 -18.083 -10.469 1.00 97.00 101 ALA A C 1
ATOM 830 O O . ALA A 1 101 ? -0.493 -18.255 -10.085 1.00 97.00 101 ALA A O 1
ATOM 831 N N . ALA A 1 102 ? 1.724 -18.605 -9.849 1.00 97.50 102 ALA A N 1
ATOM 832 C CA . ALA A 1 102 ? 1.626 -19.381 -8.621 1.00 97.50 102 ALA A CA 1
ATOM 833 C C . ALA A 1 102 ? 1.117 -18.508 -7.466 1.00 97.50 102 ALA A C 1
ATOM 835 O O . ALA A 1 102 ? 0.187 -18.906 -6.769 1.00 97.50 102 ALA A O 1
ATOM 836 N N . LEU A 1 103 ? 1.632 -17.278 -7.335 1.00 97.25 103 LEU A N 1
ATOM 837 C CA . LEU A 1 103 ? 1.176 -16.308 -6.333 1.00 97.25 103 LEU A CA 1
ATOM 838 C C . LEU A 1 103 ? -0.329 -16.043 -6.447 1.00 97.25 103 LEU A C 1
ATOM 840 O O . LEU A 1 103 ? -1.053 -16.121 -5.456 1.00 97.25 103 LEU A O 1
ATOM 844 N N . ALA A 1 104 ? -0.829 -15.804 -7.659 1.00 96.00 104 ALA A N 1
ATOM 845 C CA . ALA A 1 104 ? -2.249 -15.547 -7.877 1.00 96.00 104 ALA A CA 1
ATOM 846 C C . ALA A 1 104 ? -3.159 -16.764 -7.667 1.00 96.00 104 ALA A C 1
ATOM 848 O O . ALA A 1 104 ? -4.365 -16.592 -7.491 1.00 96.00 104 ALA A O 1
ATOM 849 N N . ALA A 1 105 ? -2.606 -17.979 -7.684 1.00 96.25 105 ALA A N 1
ATOM 850 C CA . ALA A 1 105 ? -3.351 -19.191 -7.362 1.00 96.25 105 ALA A CA 1
ATOM 851 C C . ALA A 1 105 ? -3.541 -19.381 -5.848 1.00 96.25 105 ALA A C 1
ATOM 853 O O . ALA A 1 105 ? -4.488 -20.052 -5.442 1.00 96.25 105 ALA A O 1
ATOM 854 N N . VAL A 1 106 ? -2.667 -18.795 -5.020 1.00 95.44 106 VAL A N 1
ATOM 855 C CA . VAL A 1 106 ? -2.644 -19.038 -3.566 1.00 95.44 106 VAL A CA 1
ATOM 856 C C . VAL A 1 106 ? -3.026 -17.825 -2.725 1.00 95.44 106 VAL A C 1
ATOM 858 O O . VAL A 1 106 ? -3.411 -17.996 -1.571 1.00 95.44 106 VAL A O 1
ATOM 861 N N . THR A 1 107 ? -2.956 -16.603 -3.266 1.00 95.81 107 THR A N 1
ATOM 862 C CA . THR A 1 107 ? -3.344 -15.403 -2.519 1.00 95.81 107 THR A CA 1
ATOM 863 C C . THR A 1 107 ? -3.929 -14.287 -3.401 1.00 95.81 107 THR A C 1
ATOM 865 O O . THR A 1 107 ? -3.454 -14.050 -4.517 1.00 95.81 107 THR A O 1
ATOM 868 N N . PRO A 1 108 ? -4.953 -13.550 -2.925 1.00 96.44 108 PRO A N 1
ATOM 869 C CA . PRO A 1 108 ? -5.494 -12.387 -3.620 1.00 96.44 108 PRO A CA 1
ATOM 870 C C . PRO A 1 108 ? -4.597 -11.150 -3.436 1.00 96.44 108 PRO A C 1
ATOM 872 O O . PRO A 1 108 ? -4.921 -10.248 -2.665 1.00 96.44 108 PRO A O 1
ATOM 875 N N . VAL A 1 109 ? -3.479 -11.072 -4.167 1.00 97.06 109 VAL A N 1
ATOM 876 C CA . VAL A 1 109 ? -2.598 -9.890 -4.124 1.00 97.06 109 VAL A CA 1
ATOM 877 C C . VAL A 1 109 ? -3.357 -8.648 -4.604 1.00 97.06 109 VAL A C 1
ATOM 879 O O . VAL A 1 109 ? -3.735 -8.535 -5.772 1.00 97.06 109 VAL A O 1
ATOM 882 N N . THR A 1 110 ? -3.568 -7.691 -3.700 1.00 98.00 110 THR A N 1
ATOM 883 C CA . THR A 1 110 ? -4.138 -6.370 -4.015 1.00 98.00 110 THR A CA 1
ATOM 884 C C . THR A 1 110 ? -3.182 -5.228 -3.690 1.00 98.00 110 THR A C 1
ATOM 886 O O . THR A 1 110 ? -3.379 -4.115 -4.184 1.00 98.00 110 THR A O 1
ATOM 889 N N . ARG A 1 111 ? -2.143 -5.481 -2.887 1.00 98.56 111 ARG A N 1
ATOM 890 C CA . ARG A 1 111 ? -1.088 -4.518 -2.566 1.00 98.56 111 ARG A CA 1
ATOM 891 C C . ARG A 1 111 ? 0.257 -5.160 -2.846 1.00 98.56 111 ARG A C 1
ATOM 893 O O . ARG A 1 111 ? 0.579 -6.195 -2.271 1.00 98.56 111 ARG A O 1
ATOM 900 N N . LEU A 1 112 ? 1.024 -4.551 -3.730 1.00 98.44 112 LEU A N 1
ATOM 901 C CA . LEU A 1 112 ? 2.304 -5.091 -4.147 1.00 98.44 112 LEU A CA 1
ATOM 902 C C . LEU A 1 112 ? 3.380 -4.036 -3.966 1.00 98.44 112 LEU A C 1
ATOM 904 O O . LEU A 1 112 ? 3.257 -2.931 -4.492 1.00 98.44 112 LEU A O 1
ATOM 908 N N . GLN A 1 113 ? 4.423 -4.396 -3.232 1.00 98.12 113 GLN A N 1
ATOM 909 C CA . GLN A 1 113 ? 5.648 -3.625 -3.150 1.00 98.12 113 GLN A CA 1
ATOM 910 C C . GLN A 1 113 ? 6.759 -4.376 -3.882 1.00 98.12 113 GLN A C 1
ATOM 912 O O . GLN A 1 113 ? 7.139 -5.477 -3.486 1.00 98.12 113 GLN A O 1
ATOM 917 N N . LEU A 1 114 ? 7.273 -3.761 -4.940 1.00 97.25 114 LEU A N 1
ATOM 918 C CA . LEU A 1 114 ? 8.367 -4.276 -5.749 1.00 97.25 114 LEU A CA 1
ATOM 919 C C . LEU A 1 114 ? 9.694 -3.674 -5.280 1.00 97.25 114 LEU A C 1
ATOM 921 O O . LEU A 1 114 ? 9.793 -2.456 -5.103 1.00 97.25 114 LEU A O 1
ATOM 925 N N .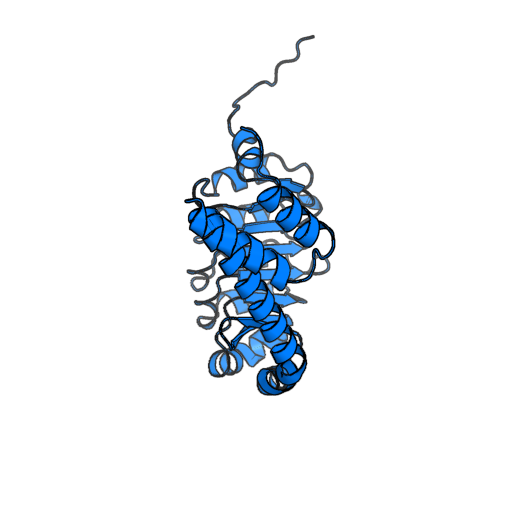 SER A 1 115 ? 10.700 -4.526 -5.089 1.00 94.81 115 SER A N 1
ATOM 926 C CA . SER A 1 115 ? 12.096 -4.134 -4.847 1.00 94.81 115 SER A CA 1
ATOM 927 C C . SER A 1 115 ? 13.003 -4.543 -6.006 1.00 94.81 115 SER A C 1
ATOM 929 O O . SER A 1 115 ? 12.645 -5.431 -6.784 1.00 94.81 115 SER A O 1
ATOM 931 N N . ALA A 1 116 ? 14.154 -3.872 -6.120 1.00 93.44 116 ALA A N 1
ATOM 932 C CA . ALA A 1 116 ? 15.115 -4.028 -7.221 1.00 93.44 116 ALA A CA 1
ATOM 933 C C . ALA A 1 116 ? 14.471 -4.074 -8.632 1.00 93.44 116 ALA A C 1
ATOM 935 O O . ALA A 1 116 ? 14.728 -4.995 -9.409 1.00 93.44 116 ALA A O 1
ATOM 936 N N . PRO A 1 117 ? 13.545 -3.151 -8.959 1.00 95.19 117 PRO A N 1
ATOM 937 C CA . PRO A 1 117 ? 13.056 -3.013 -10.321 1.00 95.19 117 PRO A CA 1
ATOM 938 C C . PRO A 1 117 ? 14.125 -2.372 -11.216 1.00 95.19 117 PRO A C 1
ATOM 940 O O . PRO A 1 117 ? 14.846 -1.477 -10.786 1.00 95.19 117 PRO A O 1
ATOM 943 N N . ASP A 1 118 ? 14.110 -2.738 -12.493 1.00 94.38 118 ASP A N 1
ATOM 944 C CA . ASP A 1 118 ? 14.712 -1.960 -13.575 1.00 94.38 118 ASP A CA 1
ATOM 945 C C . ASP A 1 118 ? 13.663 -1.692 -14.670 1.00 94.38 118 ASP A C 1
ATOM 947 O O . ASP A 1 118 ? 12.543 -2.223 -14.631 1.00 94.38 118 ASP A O 1
ATOM 951 N N . ASP A 1 119 ? 14.009 -0.875 -15.665 1.00 95.00 119 ASP A N 1
ATOM 952 C CA . ASP A 1 119 ? 13.104 -0.545 -16.772 1.00 95.00 119 ASP A CA 1
ATOM 953 C C . ASP A 1 119 ? 12.585 -1.778 -17.537 1.00 95.00 119 ASP A C 1
ATOM 955 O O . ASP A 1 119 ? 11.411 -1.828 -17.919 1.00 95.00 119 ASP A O 1
ATOM 959 N N . ALA A 1 120 ? 13.423 -2.797 -17.745 1.00 96.31 120 ALA A N 1
ATOM 960 C CA . ALA A 1 120 ? 13.051 -4.003 -18.480 1.00 96.31 120 ALA A CA 1
ATOM 961 C C . ALA A 1 120 ? 12.114 -4.907 -17.662 1.00 96.31 120 ALA A C 1
ATOM 963 O O . ALA A 1 120 ? 11.161 -5.488 -18.197 1.00 96.31 120 ALA A O 1
ATOM 964 N N . LEU A 1 121 ? 12.349 -5.016 -16.357 1.00 97.06 121 LEU A N 1
ATOM 965 C CA . LEU A 1 121 ? 11.506 -5.744 -15.420 1.00 97.06 121 LEU A CA 1
ATOM 966 C C . LEU A 1 121 ? 10.147 -5.054 -15.258 1.00 97.06 121 LEU A C 1
ATOM 968 O O . LEU A 1 121 ? 9.120 -5.736 -15.292 1.00 97.06 121 LEU A O 1
ATOM 972 N N . LEU A 1 122 ? 10.111 -3.721 -15.162 1.00 96.56 122 LEU A N 1
ATOM 973 C CA . LEU A 1 122 ? 8.857 -2.963 -15.104 1.00 96.56 122 LEU A CA 1
ATOM 974 C C . LEU A 1 122 ? 8.037 -3.106 -16.387 1.00 96.56 122 LEU A C 1
ATOM 976 O O . LEU A 1 122 ? 6.820 -3.285 -16.308 1.00 96.56 122 LEU A O 1
ATOM 980 N N . ALA A 1 123 ? 8.683 -3.109 -17.555 1.00 97.56 123 ALA A N 1
ATOM 981 C CA . ALA A 1 123 ? 8.011 -3.364 -18.826 1.00 97.56 123 ALA A CA 1
ATOM 982 C C . ALA A 1 123 ? 7.338 -4.747 -18.852 1.00 97.56 123 ALA A C 1
ATOM 984 O O . ALA A 1 123 ? 6.161 -4.881 -19.197 1.00 97.56 123 ALA A O 1
ATOM 985 N N . ARG A 1 124 ? 8.056 -5.788 -18.412 1.00 98.44 124 ARG A N 1
ATOM 986 C CA . ARG A 1 124 ? 7.504 -7.148 -18.297 1.00 98.44 124 ARG A CA 1
ATOM 987 C C . ARG A 1 124 ? 6.363 -7.213 -17.285 1.00 98.44 124 ARG A C 1
ATOM 989 O O . ARG A 1 124 ? 5.347 -7.842 -17.563 1.00 98.44 124 ARG A O 1
ATOM 996 N N . PHE A 1 125 ? 6.505 -6.545 -16.142 1.00 98.38 125 PHE A N 1
ATOM 997 C CA . PHE A 1 125 ? 5.473 -6.466 -15.110 1.00 98.38 125 PHE A CA 1
ATOM 998 C C . PHE A 1 125 ? 4.193 -5.800 -15.632 1.00 98.38 125 PHE A C 1
ATOM 1000 O O . PHE A 1 125 ? 3.090 -6.304 -15.406 1.00 98.38 125 PHE A O 1
ATOM 1007 N N . ALA A 1 126 ? 4.327 -4.696 -16.368 1.00 97.75 126 ALA A N 1
ATOM 1008 C CA . ALA A 1 126 ? 3.212 -3.940 -16.928 1.00 97.75 126 ALA A CA 1
ATOM 1009 C C . ALA A 1 126 ? 2.331 -4.780 -17.868 1.00 97.75 126 ALA A C 1
ATOM 1011 O O . ALA A 1 126 ? 1.121 -4.552 -17.952 1.00 97.75 126 ALA A O 1
ATOM 1012 N N . ALA A 1 127 ? 2.915 -5.778 -18.532 1.00 97.94 127 ALA A N 1
ATOM 1013 C CA . ALA A 1 127 ? 2.224 -6.663 -19.461 1.00 97.94 127 ALA A CA 1
ATOM 1014 C C . ALA A 1 127 ? 1.433 -7.802 -18.786 1.00 97.94 127 ALA A C 1
ATOM 1016 O O . ALA A 1 127 ? 0.727 -8.530 -19.480 1.00 97.94 127 ALA A O 1
ATOM 1017 N N . LEU A 1 128 ? 1.527 -7.991 -17.462 1.00 97.94 128 LEU A N 1
ATOM 1018 C CA . LEU A 1 128 ? 0.923 -9.148 -16.793 1.00 97.94 128 LEU A CA 1
ATOM 1019 C C . LEU A 1 128 ? -0.576 -8.948 -16.481 1.00 97.94 128 LEU A C 1
ATOM 1021 O O . LEU A 1 128 ? -0.921 -8.114 -15.638 1.00 97.94 128 LEU A O 1
ATOM 1025 N N . PRO A 1 129 ? -1.490 -9.780 -17.029 1.00 97.12 129 PRO A N 1
ATOM 1026 C CA . PRO A 1 129 ? -2.932 -9.674 -16.761 1.00 97.12 129 PRO A CA 1
ATOM 1027 C C . PRO A 1 129 ? -3.322 -9.934 -15.306 1.00 97.12 129 PRO A C 1
ATOM 1029 O O . PRO A 1 129 ? -4.370 -9.483 -14.837 1.00 97.12 129 PRO A O 1
ATOM 1032 N N . VAL A 1 130 ? -2.475 -10.668 -14.585 1.00 96.56 130 VAL A N 1
ATOM 1033 C CA . VAL A 1 130 ? -2.671 -11.012 -13.174 1.00 96.56 130 VAL A CA 1
ATOM 1034 C C . VAL A 1 130 ? -2.717 -9.772 -12.273 1.00 96.56 130 VAL A C 1
ATOM 1036 O O . VAL A 1 130 ? -3.408 -9.769 -11.257 1.00 96.56 130 VAL A O 1
ATOM 1039 N N . ASN A 1 131 ? -2.097 -8.671 -12.710 1.00 96.94 131 ASN A N 1
ATOM 1040 C CA . ASN A 1 131 ? -2.035 -7.405 -11.982 1.00 96.94 131 ASN A CA 1
ATOM 1041 C C . ASN A 1 131 ? -3.365 -6.634 -11.974 1.00 96.94 131 ASN A C 1
ATOM 1043 O O . ASN A 1 131 ? -3.468 -5.586 -11.336 1.00 96.94 131 ASN A O 1
ATOM 1047 N N . ARG A 1 132 ? -4.412 -7.153 -12.636 1.00 96.12 132 ARG A N 1
ATOM 1048 C CA . ARG A 1 132 ? -5.714 -6.482 -12.770 1.00 96.12 132 ARG A CA 1
ATOM 1049 C C . ARG A 1 132 ? -6.391 -6.083 -11.472 1.00 96.12 132 ARG A C 1
ATOM 1051 O O . ARG A 1 132 ? -7.183 -5.146 -11.466 1.00 96.12 132 ARG A O 1
ATOM 1058 N N . ASN A 1 133 ? -6.105 -6.798 -10.391 1.00 95.31 133 ASN A N 1
ATOM 1059 C CA . ASN A 1 133 ? -6.730 -6.576 -9.092 1.00 95.31 133 ASN A CA 1
ATOM 1060 C C . ASN A 1 133 ? -5.877 -5.716 -8.150 1.00 95.31 133 ASN A C 1
ATOM 1062 O O . ASN A 1 133 ? -6.308 -5.458 -7.024 1.00 95.31 133 ASN A O 1
ATOM 1066 N N . LEU A 1 134 ? -4.701 -5.256 -8.595 1.00 98.06 134 LEU A N 1
ATOM 1067 C CA . LEU A 1 134 ? -3.857 -4.383 -7.790 1.00 98.06 134 LEU A CA 1
ATOM 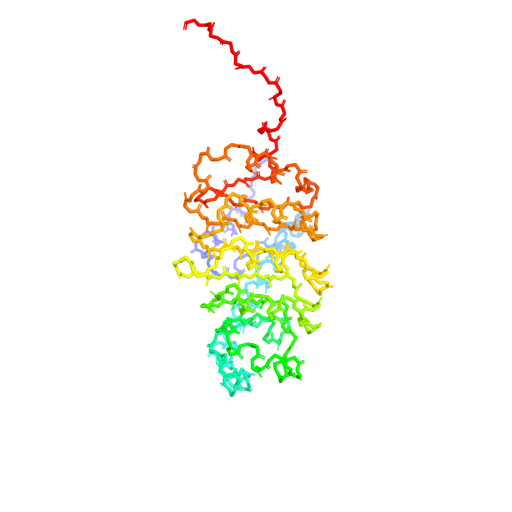1068 C C . LEU A 1 134 ? -4.568 -3.055 -7.520 1.00 98.06 134 LEU A C 1
ATOM 1070 O O . LEU A 1 134 ? -5.060 -2.375 -8.422 1.00 98.06 134 LEU A O 1
ATOM 1074 N N . ARG A 1 135 ? -4.616 -2.707 -6.237 1.00 98.19 135 ARG A N 1
ATOM 1075 C CA . ARG A 1 135 ? -5.148 -1.455 -5.692 1.00 98.19 135 ARG A CA 1
ATOM 1076 C C . ARG A 1 135 ? -4.026 -0.557 -5.199 1.00 98.19 135 ARG A C 1
ATOM 1078 O O . ARG A 1 135 ? -4.133 0.654 -5.360 1.00 98.19 135 ARG A O 1
ATOM 1085 N N . THR A 1 136 ? -2.967 -1.152 -4.656 1.00 98.56 136 THR A N 1
ATOM 1086 C CA . THR A 1 136 ? -1.746 -0.456 -4.253 1.00 98.56 136 THR A CA 1
ATOM 1087 C C . THR A 1 136 ? -0.567 -1.051 -5.008 1.00 98.56 136 THR A C 1
ATOM 1089 O O . THR A 1 136 ? -0.373 -2.267 -4.988 1.00 98.56 136 THR A O 1
ATOM 1092 N N . LEU A 1 137 ? 0.224 -0.193 -5.641 1.00 98.44 137 LEU A N 1
ATOM 1093 C CA . LEU A 1 137 ? 1.515 -0.544 -6.212 1.00 98.44 137 LEU A CA 1
ATOM 1094 C C . LEU A 1 137 ? 2.558 0.419 -5.658 1.00 98.44 137 LEU A C 1
ATOM 1096 O O . LEU A 1 137 ? 2.448 1.633 -5.836 1.00 98.44 137 LEU A O 1
ATOM 1100 N N . GLU A 1 138 ? 3.559 -0.139 -4.996 1.00 97.31 138 GLU A N 1
ATOM 1101 C CA . GLU A 1 138 ? 4.738 0.577 -4.544 1.00 97.31 138 GLU A CA 1
ATOM 1102 C C . GLU A 1 138 ? 5.959 0.034 -5.284 1.00 97.31 138 GLU A C 1
ATOM 1104 O O . GLU A 1 138 ? 6.222 -1.166 -5.274 1.00 97.31 138 GLU A O 1
ATOM 1109 N N . VAL A 1 139 ? 6.691 0.917 -5.948 1.00 95.69 139 VAL A N 1
ATOM 1110 C CA . VAL A 1 139 ? 7.928 0.596 -6.657 1.00 95.69 139 VAL A CA 1
ATOM 1111 C C . VAL A 1 139 ? 9.055 1.281 -5.902 1.00 95.69 139 VAL A C 1
ATOM 1113 O O . VAL A 1 139 ? 9.087 2.512 -5.828 1.00 95.69 139 VAL A O 1
ATOM 1116 N N . ARG A 1 140 ? 9.947 0.489 -5.304 1.00 92.12 140 ARG A N 1
ATOM 1117 C CA . ARG A 1 140 ? 11.143 0.988 -4.619 1.00 92.12 140 ARG A CA 1
ATOM 1118 C C . ARG A 1 140 ? 12.364 0.610 -5.439 1.00 92.12 140 ARG A C 1
ATOM 1120 O O . ARG A 1 140 ? 12.816 -0.533 -5.385 1.00 92.12 140 ARG A O 1
ATOM 1127 N N . ALA A 1 141 ? 12.850 1.573 -6.207 1.00 86.00 141 ALA A N 1
ATOM 1128 C CA . ALA A 1 141 ? 14.115 1.489 -6.908 1.00 86.00 141 ALA A CA 1
ATOM 1129 C C . ALA A 1 141 ? 15.182 2.156 -6.040 1.00 86.00 141 ALA A C 1
ATOM 1131 O O . ALA A 1 141 ? 15.067 3.333 -5.698 1.00 86.00 141 ALA A O 1
ATOM 1132 N N . GLU A 1 142 ? 16.194 1.391 -5.651 1.00 79.00 142 GLU A N 1
ATOM 1133 C CA . GLU A 1 142 ? 17.374 1.938 -4.990 1.00 79.00 142 GLU A CA 1
ATOM 1134 C C . GLU A 1 142 ? 18.380 2.308 -6.085 1.00 79.00 142 GLU A C 1
ATOM 1136 O O . GLU A 1 142 ? 18.723 1.484 -6.928 1.00 79.00 142 GLU A O 1
ATOM 1141 N N . GLY A 1 143 ? 18.810 3.570 -6.121 1.00 71.19 143 GLY A N 1
ATOM 1142 C CA . GLY A 1 143 ? 19.615 4.093 -7.225 1.00 71.19 143 GLY A CA 1
ATOM 1143 C C . GLY A 1 143 ? 18.805 4.390 -8.497 1.00 71.19 143 GLY A C 1
ATOM 1144 O O . GLY A 1 143 ? 17.585 4.556 -8.472 1.00 71.19 143 GLY A O 1
ATOM 1145 N N . ASN A 1 144 ? 19.510 4.489 -9.627 1.00 64.56 144 ASN A N 1
ATOM 1146 C CA . ASN A 1 144 ? 18.971 4.989 -10.901 1.00 64.56 144 ASN A CA 1
ATOM 1147 C C . ASN A 1 144 ? 18.587 3.863 -11.882 1.00 64.56 144 ASN A C 1
ATOM 1149 O O . ASN A 1 144 ? 18.716 4.029 -13.092 1.00 64.56 144 ASN A O 1
ATOM 1153 N N . GLU A 1 145 ? 18.161 2.702 -11.375 1.00 80.00 145 GLU A N 1
ATOM 1154 C CA . GLU A 1 145 ? 17.820 1.529 -12.205 1.00 80.00 145 GLU A CA 1
ATOM 1155 C C . GLU A 1 145 ? 16.446 1.647 -12.884 1.00 80.00 145 GLU A C 1
ATOM 1157 O O . GLU A 1 145 ? 16.199 1.015 -13.913 1.00 80.00 145 GLU A O 1
ATOM 1162 N N . VAL A 1 146 ? 15.571 2.499 -12.343 1.00 90.12 146 VAL A N 1
ATOM 1163 C CA . VAL A 1 146 ? 14.283 2.850 -12.949 1.00 90.12 146 VAL A CA 1
ATOM 1164 C C . VAL A 1 146 ? 14.358 4.256 -13.515 1.00 90.12 146 VAL A C 1
ATOM 1166 O O . VAL A 1 146 ? 14.491 5.229 -12.774 1.00 90.12 146 VAL A O 1
ATOM 1169 N N . GLY A 1 147 ? 14.246 4.341 -14.835 1.00 90.88 147 GLY A N 1
ATOM 1170 C CA . GLY A 1 147 ? 14.204 5.573 -15.599 1.00 90.88 147 GLY A CA 1
ATOM 1171 C C . GLY A 1 147 ? 12.811 5.881 -16.159 1.00 90.88 147 GLY A C 1
ATOM 1172 O O . GLY A 1 147 ? 11.843 5.136 -15.965 1.00 90.88 147 GLY A O 1
ATOM 1173 N N . PRO A 1 148 ? 12.686 6.972 -16.937 1.00 91.88 148 PRO A N 1
ATOM 1174 C CA . PRO A 1 148 ? 11.432 7.343 -17.585 1.00 91.88 148 PRO A CA 1
ATOM 1175 C C . PRO A 1 148 ? 10.843 6.245 -18.481 1.00 91.88 148 PRO A C 1
ATOM 1177 O O . PRO A 1 148 ? 9.621 6.152 -18.606 1.00 91.88 148 PRO A O 1
ATOM 1180 N N . ALA A 1 149 ? 11.683 5.400 -19.093 1.00 93.75 149 ALA A N 1
ATOM 1181 C CA . ALA A 1 149 ? 11.225 4.347 -19.994 1.00 93.75 149 ALA A CA 1
ATOM 1182 C C . ALA A 1 149 ? 10.451 3.249 -19.247 1.00 93.75 149 ALA A C 1
ATOM 1184 O O . ALA A 1 149 ? 9.360 2.885 -19.687 1.00 93.75 149 ALA A O 1
ATOM 1185 N N . GLY A 1 150 ? 10.937 2.784 -18.093 1.00 94.19 150 GLY A N 1
ATOM 1186 C CA . GLY A 1 150 ? 10.208 1.830 -17.253 1.00 94.19 150 GLY A CA 1
ATOM 1187 C C . GLY A 1 150 ? 8.899 2.409 -16.725 1.00 94.19 150 GLY A C 1
ATOM 1188 O O . GLY A 1 150 ? 7.863 1.741 -16.742 1.00 94.19 150 GLY A O 1
ATOM 1189 N N . ILE A 1 151 ? 8.904 3.689 -16.338 1.00 95.44 151 ILE A N 1
ATOM 1190 C CA . ILE A 1 151 ? 7.687 4.390 -15.904 1.00 95.44 151 ILE A CA 1
ATOM 1191 C C . ILE A 1 151 ? 6.681 4.541 -17.044 1.00 95.44 151 ILE A C 1
ATOM 1193 O O . ILE A 1 151 ? 5.476 4.388 -16.822 1.00 95.44 151 ILE A O 1
ATOM 1197 N N . ARG A 1 152 ? 7.137 4.784 -18.276 1.00 96.62 152 ARG A N 1
ATOM 1198 C CA . ARG A 1 152 ? 6.260 4.813 -19.451 1.00 96.62 152 ARG A CA 1
ATOM 1199 C C . ARG A 1 152 ? 5.528 3.488 -19.620 1.00 96.62 152 ARG A C 1
ATOM 1201 O O . ARG A 1 152 ? 4.306 3.494 -19.725 1.00 96.62 152 ARG A O 1
ATOM 1208 N N . GLU A 1 153 ? 6.246 2.370 -19.609 1.00 97.06 153 GLU A N 1
ATOM 1209 C CA . GLU A 1 153 ? 5.629 1.051 -19.782 1.00 97.06 153 GLU A CA 1
ATOM 1210 C C . GLU A 1 153 ? 4.665 0.734 -18.631 1.00 97.06 153 GLU A C 1
ATOM 1212 O O . GLU A 1 153 ? 3.528 0.316 -18.858 1.00 97.06 153 GLU A O 1
ATOM 1217 N N . LEU A 1 154 ? 5.059 1.037 -17.390 1.00 95.81 154 LEU A N 1
ATOM 1218 C CA . LEU A 1 154 ? 4.213 0.831 -16.217 1.00 95.81 154 LEU A CA 1
ATOM 1219 C C . LEU A 1 154 ? 2.908 1.637 -16.282 1.00 95.81 154 LEU A C 1
ATOM 1221 O O . LEU A 1 154 ? 1.826 1.105 -16.022 1.00 95.81 154 LEU A O 1
ATOM 1225 N N . THR A 1 155 ? 2.993 2.914 -16.654 1.00 95.88 155 THR A N 1
ATOM 1226 C CA . THR A 1 155 ? 1.832 3.816 -16.754 1.00 95.88 155 THR A CA 1
ATOM 1227 C C . THR A 1 155 ? 0.922 3.486 -17.935 1.00 95.88 155 THR A C 1
ATOM 1229 O O . THR A 1 155 ? -0.264 3.813 -17.894 1.00 95.88 155 THR A O 1
ATOM 1232 N N . GLN A 1 156 ? 1.442 2.799 -18.954 1.00 96.25 156 GLN A N 1
ATOM 1233 C CA . GLN A 1 156 ? 0.686 2.305 -20.106 1.00 96.25 156 GLN A CA 1
ATOM 1234 C C . GLN A 1 156 ? 0.116 0.893 -19.912 1.00 96.25 156 GLN A C 1
ATOM 1236 O O . GLN A 1 156 ? -0.577 0.397 -20.802 1.00 96.25 156 GLN A O 1
ATOM 1241 N N . SER A 1 157 ? 0.342 0.256 -18.756 1.00 97.50 157 SER A N 1
ATOM 1242 C CA . SER A 1 157 ? -0.198 -1.075 -18.475 1.00 97.50 157 SER A CA 1
ATOM 1243 C C . SER A 1 157 ? -1.724 -1.118 -18.670 1.00 97.50 157 SER A C 1
ATOM 1245 O O . SER A 1 157 ? -2.457 -0.411 -17.967 1.00 97.50 157 SER A O 1
ATOM 1247 N N . PRO A 1 158 ? -2.248 -2.008 -19.536 1.00 96.12 158 PRO A N 1
ATOM 1248 C CA . PRO A 1 158 ? -3.690 -2.187 -19.699 1.00 96.12 158 PRO A CA 1
ATOM 1249 C C . PRO A 1 158 ? -4.324 -2.917 -18.508 1.00 96.12 158 PRO A C 1
ATOM 1251 O O . PRO A 1 158 ? -5.542 -3.085 -18.459 1.00 96.12 158 PRO A O 1
ATOM 1254 N N . HIS A 1 159 ? -3.510 -3.383 -17.558 1.00 97.44 159 HIS A N 1
ATOM 1255 C CA . HIS A 1 159 ? -3.951 -4.215 -16.452 1.00 97.44 159 HIS A CA 1
ATOM 1256 C C . HIS A 1 159 ? -4.049 -3.445 -15.137 1.00 97.44 159 HIS A C 1
ATOM 1258 O O . HIS A 1 159 ? -4.838 -3.837 -14.297 1.00 97.44 159 HIS A O 1
ATOM 1264 N N . LEU A 1 160 ? -3.397 -2.298 -14.941 1.00 96.62 160 LEU A N 1
ATOM 1265 C CA . LEU A 1 160 ? -3.500 -1.528 -13.684 1.00 96.62 160 LEU A CA 1
ATOM 1266 C C . LEU A 1 160 ? -4.814 -0.717 -13.557 1.00 96.62 160 LEU A C 1
ATOM 1268 O O . LEU A 1 160 ? -4.839 0.430 -13.117 1.00 96.62 160 LEU A O 1
ATOM 1272 N N . THR A 1 161 ? -5.948 -1.309 -13.936 1.00 93.25 161 THR A N 1
ATOM 1273 C CA . THR A 1 161 ? -7.246 -0.628 -14.090 1.00 93.25 161 THR A CA 1
ATOM 1274 C C . THR A 1 161 ? -7.933 -0.275 -12.771 1.00 93.25 161 THR A C 1
ATOM 1276 O O . THR A 1 161 ? -8.806 0.603 -12.750 1.00 93.25 161 THR A O 1
ATOM 1279 N N . HIS A 1 162 ? -7.569 -0.970 -11.689 1.00 96.50 162 HIS A N 1
ATOM 1280 C CA . HIS A 1 162 ? -8.129 -0.805 -10.344 1.00 96.50 162 HIS A CA 1
ATOM 1281 C C . HIS A 1 162 ? -7.188 -0.087 -9.373 1.00 96.50 162 HIS A C 1
ATOM 1283 O O . HIS A 1 162 ? -7.532 0.036 -8.194 1.00 96.50 162 HIS A O 1
ATOM 1289 N N . LEU A 1 163 ? -6.047 0.410 -9.860 1.00 98.06 163 LEU A N 1
ATOM 1290 C CA . LEU A 1 163 ? -5.049 1.063 -9.030 1.00 98.06 163 LEU A CA 1
ATOM 1291 C C . LEU A 1 163 ? -5.619 2.338 -8.390 1.00 98.06 163 LEU A C 1
ATOM 1293 O O . LEU A 1 163 ? -6.272 3.150 -9.049 1.00 98.06 163 LEU A O 1
ATOM 1297 N N . ARG A 1 164 ? -5.401 2.478 -7.080 1.00 98.06 164 ARG A N 1
ATOM 1298 C CA . ARG A 1 164 ? -5.847 3.601 -6.237 1.00 98.06 164 ARG A CA 1
ATOM 1299 C C . ARG A 1 164 ? -4.695 4.257 -5.500 1.00 98.06 164 ARG A C 1
ATOM 1301 O O . ARG A 1 164 ? -4.753 5.445 -5.219 1.00 98.06 164 ARG A O 1
ATOM 1308 N N . GLU A 1 165 ? -3.663 3.497 -5.187 1.00 98.31 165 GLU A N 1
ATOM 1309 C CA . GLU A 1 165 ? -2.488 3.987 -4.492 1.00 98.31 165 GLU A CA 1
ATOM 1310 C C . GLU A 1 165 ? -1.276 3.653 -5.356 1.00 98.31 165 GLU A C 1
ATOM 1312 O O . GLU A 1 165 ? -1.014 2.481 -5.634 1.00 98.31 165 GLU A O 1
ATOM 1317 N N . PHE A 1 166 ? -0.561 4.679 -5.806 1.00 97.75 166 PHE A N 1
ATOM 1318 C CA . PHE A 1 166 ? 0.671 4.505 -6.562 1.00 97.75 166 PHE A CA 1
ATOM 1319 C C . PHE A 1 166 ? 1.799 5.240 -5.857 1.00 97.75 166 PHE A C 1
ATOM 1321 O O . PHE A 1 166 ? 1.706 6.440 -5.599 1.00 97.75 166 PHE A O 1
ATOM 1328 N N . ARG A 1 167 ? 2.854 4.511 -5.505 1.00 95.56 167 ARG A N 1
ATOM 1329 C CA . ARG A 1 167 ? 4.029 5.078 -4.851 1.00 95.56 167 ARG A CA 1
ATOM 1330 C C . ARG A 1 167 ? 5.266 4.694 -5.627 1.00 95.56 167 ARG A C 1
ATOM 1332 O O . ARG A 1 167 ? 5.511 3.516 -5.867 1.00 95.56 167 ARG A O 1
ATOM 1339 N N . LEU A 1 168 ? 6.037 5.697 -5.994 1.00 93.25 168 LEU A N 1
ATOM 1340 C CA . LEU A 1 168 ? 7.283 5.532 -6.706 1.00 93.25 168 LEU A CA 1
ATOM 1341 C C . LEU A 1 168 ? 8.381 6.197 -5.884 1.00 93.25 168 LEU A C 1
ATOM 1343 O O . LEU A 1 168 ? 8.339 7.403 -5.642 1.00 93.25 168 LEU A O 1
ATOM 1347 N N . HIS A 1 169 ? 9.316 5.376 -5.423 1.00 89.62 169 HIS A N 1
ATOM 1348 C CA . HIS A 1 169 ? 10.514 5.786 -4.706 1.00 89.62 169 HIS A CA 1
ATOM 1349 C C . HIS A 1 169 ? 11.705 5.435 -5.594 1.00 89.62 169 HIS A C 1
ATOM 1351 O O . HIS A 1 169 ? 12.000 4.253 -5.763 1.00 89.62 169 HIS A O 1
ATOM 1357 N N . SER A 1 170 ? 12.312 6.437 -6.223 1.00 83.12 170 SER A N 1
ATOM 1358 C CA . SER A 1 170 ? 13.429 6.271 -7.154 1.00 83.12 170 SER A CA 1
ATOM 1359 C C . SER A 1 170 ? 14.119 7.612 -7.364 1.00 83.12 170 SER A C 1
ATOM 1361 O O . SER A 1 170 ? 13.439 8.622 -7.476 1.00 83.12 170 SER A O 1
ATOM 1363 N N . ASP A 1 171 ? 15.442 7.625 -7.497 1.00 83.25 171 ASP A N 1
ATOM 1364 C CA . ASP A 1 171 ? 16.194 8.835 -7.861 1.00 83.25 171 ASP A CA 1
ATOM 1365 C C . ASP A 1 171 ? 16.293 9.048 -9.386 1.00 83.25 171 ASP A C 1
ATOM 1367 O O . ASP A 1 171 ? 16.919 10.001 -9.843 1.00 83.25 171 ASP A O 1
ATOM 1371 N N . GLY A 1 172 ? 15.689 8.161 -10.186 1.00 84.00 172 GLY A N 1
ATOM 1372 C CA . GLY A 1 172 ? 15.810 8.138 -11.647 1.00 84.00 172 GLY A CA 1
ATOM 1373 C C . GLY A 1 172 ? 14.526 8.447 -12.422 1.00 84.00 172 GLY A C 1
ATOM 1374 O O . GLY A 1 172 ? 14.552 8.405 -13.652 1.00 84.00 172 GLY A O 1
ATOM 1375 N N . ILE A 1 173 ? 13.409 8.773 -11.753 1.00 84.12 173 ILE A N 1
ATOM 1376 C CA . ILE A 1 173 ? 12.114 9.034 -12.418 1.00 84.12 173 ILE A CA 1
ATOM 1377 C C . ILE A 1 173 ? 12.275 10.163 -13.439 1.00 84.12 173 ILE A C 1
ATOM 1379 O O . ILE A 1 173 ? 11.791 10.069 -14.573 1.00 84.12 173 ILE A O 1
ATOM 1383 N N . GLY A 1 174 ? 12.942 11.240 -13.014 1.00 85.88 174 GLY A N 1
ATOM 1384 C CA . GLY A 1 174 ? 13.137 12.451 -13.791 1.00 85.88 174 GLY A CA 1
ATOM 1385 C C . GLY A 1 174 ? 11.824 13.139 -14.184 1.00 85.88 174 GLY A C 1
ATOM 1386 O O . GLY A 1 174 ? 10.709 12.683 -13.917 1.00 85.88 174 GLY A O 1
ATOM 1387 N N . LEU A 1 175 ? 11.943 14.274 -14.876 1.00 88.19 175 LEU A N 1
ATOM 1388 C CA . LEU A 1 175 ? 10.766 15.049 -15.290 1.00 88.19 175 LEU A CA 1
ATOM 1389 C C . LEU A 1 175 ? 9.922 14.311 -16.341 1.00 88.19 175 LEU A C 1
ATOM 1391 O O . LEU A 1 175 ? 8.701 14.440 -16.364 1.00 88.19 175 LEU A O 1
ATOM 1395 N N . GLU A 1 176 ? 10.564 13.521 -17.204 1.00 91.06 176 GLU A N 1
ATOM 1396 C CA . GLU A 1 176 ? 9.881 12.723 -18.224 1.00 91.06 176 GLU A CA 1
ATOM 1397 C C . GLU A 1 176 ? 9.005 11.625 -17.602 1.00 91.06 176 GLU A C 1
ATOM 1399 O O . GLU A 1 176 ? 7.841 11.483 -17.985 1.00 91.06 176 GLU A O 1
ATOM 1404 N N . GLY A 1 177 ? 9.503 10.920 -16.578 1.00 91.44 177 GLY A N 1
ATOM 1405 C CA . GLY A 1 177 ? 8.720 9.926 -15.845 1.00 91.44 177 GLY A CA 1
ATOM 1406 C C . GLY A 1 177 ? 7.482 10.535 -15.181 1.00 91.44 177 GLY A C 1
ATOM 1407 O O . GLY A 1 177 ? 6.395 9.961 -15.258 1.00 91.44 177 GLY A O 1
ATOM 1408 N N . VAL A 1 178 ? 7.592 11.747 -14.624 1.00 92.44 178 VAL A N 1
ATOM 1409 C CA . VAL A 1 178 ? 6.437 12.484 -14.078 1.00 92.44 178 VAL A CA 1
ATOM 1410 C C . VAL A 1 178 ? 5.374 12.734 -15.148 1.00 92.44 178 VAL A C 1
ATOM 1412 O O . VAL A 1 178 ? 4.191 12.505 -14.897 1.00 92.44 178 VAL A O 1
ATOM 1415 N N . TYR A 1 179 ? 5.757 13.148 -16.359 1.00 94.06 179 TYR A N 1
ATOM 1416 C CA . TYR A 1 179 ? 4.787 13.351 -17.441 1.00 94.06 179 TYR A CA 1
ATOM 1417 C C . TYR A 1 179 ? 4.090 12.054 -17.863 1.00 94.06 179 TYR A C 1
ATOM 1419 O O . TYR A 1 179 ? 2.912 12.089 -18.230 1.00 94.06 179 TYR A O 1
ATOM 1427 N N . HIS A 1 180 ? 4.776 10.911 -17.795 1.00 96.31 180 HIS A N 1
ATOM 1428 C CA . HIS A 1 180 ? 4.146 9.610 -18.013 1.00 96.31 180 HIS A CA 1
ATOM 1429 C C . HIS A 1 180 ? 3.103 9.300 -16.936 1.00 96.31 180 HIS A C 1
ATOM 1431 O O . HIS A 1 180 ? 1.974 8.942 -17.272 1.00 96.31 180 HIS A O 1
ATOM 1437 N N . VAL A 1 181 ? 3.422 9.537 -15.659 1.00 95.75 181 VAL A N 1
ATOM 1438 C CA . VAL A 1 181 ? 2.461 9.367 -14.556 1.00 95.75 181 VAL A CA 1
ATOM 1439 C C . VAL A 1 181 ? 1.255 10.296 -14.716 1.00 95.75 181 VAL A C 1
ATOM 1441 O O . VAL A 1 181 ? 0.120 9.843 -14.584 1.00 95.75 181 VAL A O 1
ATOM 1444 N N . ALA A 1 182 ? 1.468 11.562 -15.089 1.00 95.75 182 ALA A N 1
ATOM 1445 C CA . ALA A 1 182 ? 0.399 12.550 -15.278 1.00 95.75 182 ALA A CA 1
ATOM 1446 C C . ALA A 1 182 ? -0.582 12.154 -16.394 1.00 95.75 182 ALA A C 1
ATOM 1448 O O . ALA A 1 182 ? -1.733 12.580 -16.409 1.00 95.75 182 ALA A O 1
ATOM 1449 N N . ARG A 1 183 ? -0.129 11.338 -17.351 1.00 95.62 183 ARG A N 1
ATOM 1450 C CA . ARG A 1 183 ? -0.926 10.860 -18.490 1.00 95.62 183 ARG A CA 1
ATOM 1451 C C . ARG A 1 183 ? -1.438 9.432 -18.304 1.00 95.62 183 ARG A C 1
ATOM 1453 O O . ARG A 1 183 ? -2.099 8.911 -19.202 1.00 95.62 183 ARG A O 1
ATOM 1460 N N . ALA A 1 184 ? -1.152 8.798 -17.167 1.00 96.19 184 ALA A N 1
ATOM 1461 C CA . ALA A 1 184 ? -1.544 7.421 -16.914 1.00 96.19 184 ALA A CA 1
ATOM 1462 C C . ALA A 1 184 ? -3.082 7.282 -16.879 1.00 96.19 184 ALA A C 1
ATOM 1464 O O . ALA A 1 184 ? -3.754 8.081 -16.221 1.00 96.19 184 ALA A O 1
ATOM 1465 N N . PRO A 1 185 ? -3.679 6.236 -17.484 1.00 94.19 185 PRO A N 1
ATOM 1466 C CA . PRO A 1 185 ? -5.135 6.041 -17.486 1.00 94.19 185 PRO A CA 1
ATOM 1467 C C . PRO A 1 185 ? -5.764 5.916 -16.089 1.00 94.19 185 PRO A C 1
ATOM 1469 O O . PRO A 1 185 ? -6.968 6.128 -15.917 1.00 94.19 185 PRO A O 1
ATOM 1472 N N . PHE A 1 186 ? -4.969 5.550 -15.080 1.00 95.12 186 PHE A N 1
ATOM 1473 C CA . PHE A 1 186 ? -5.409 5.429 -13.693 1.00 95.12 186 PHE A CA 1
ATOM 1474 C C . PHE A 1 186 ? -5.198 6.703 -12.858 1.00 95.12 186 PHE A C 1
ATOM 1476 O O . PHE A 1 186 ? -5.700 6.747 -11.740 1.00 95.12 186 PHE A O 1
ATOM 1483 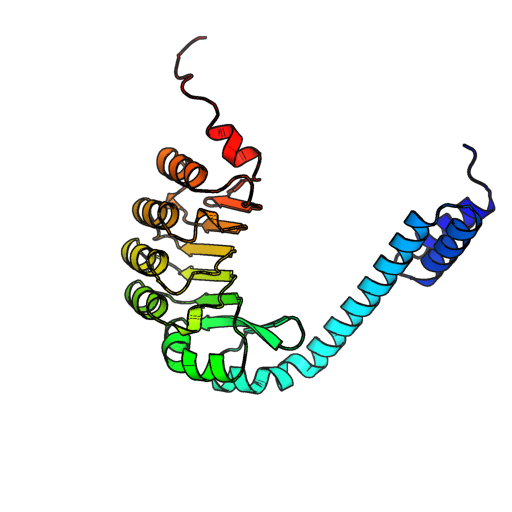N N . VAL A 1 187 ? -4.516 7.746 -13.354 1.00 96.06 187 VAL A N 1
ATOM 1484 C CA . VAL A 1 187 ? -4.086 8.897 -12.527 1.00 96.06 187 VAL A CA 1
ATOM 1485 C C . VAL A 1 187 ? -5.251 9.594 -11.812 1.00 96.06 187 VAL A C 1
ATOM 1487 O O . VAL A 1 187 ? -5.192 9.838 -10.610 1.00 96.06 187 VAL A O 1
ATOM 1490 N N . ARG A 1 188 ? -6.384 9.790 -12.501 1.00 95.56 188 ARG A N 1
ATOM 1491 C CA . ARG A 1 188 ? -7.597 10.413 -11.933 1.00 95.56 188 ARG A CA 1
ATOM 1492 C C . ARG A 1 188 ? -8.329 9.543 -10.909 1.00 95.56 188 ARG A C 1
ATOM 1494 O O . ARG A 1 188 ? -9.245 10.004 -10.239 1.00 95.56 188 ARG A O 1
ATOM 1501 N N . LYS A 1 189 ? -7.977 8.260 -10.826 1.00 96.75 189 LYS A N 1
ATOM 1502 C CA . LYS A 1 189 ? -8.572 7.283 -9.906 1.00 96.75 189 LYS A CA 1
ATOM 1503 C C . LYS A 1 189 ? -7.771 7.132 -8.617 1.00 96.75 189 LYS A C 1
ATOM 1505 O O . LYS A 1 189 ? -8.250 6.420 -7.726 1.00 96.75 189 LYS A O 1
ATOM 1510 N N . LEU A 1 190 ? -6.585 7.742 -8.547 1.00 97.38 190 LEU A N 1
ATOM 1511 C CA . LEU A 1 190 ? -5.685 7.631 -7.412 1.00 97.38 190 LEU A CA 1
ATOM 1512 C C . LEU A 1 190 ? -6.222 8.412 -6.212 1.00 97.38 190 LEU A C 1
ATOM 1514 O O . LEU A 1 190 ? -6.578 9.582 -6.315 1.00 97.38 190 LEU A O 1
ATOM 1518 N N . THR A 1 191 ? -6.257 7.743 -5.065 1.00 97.06 191 THR A N 1
ATOM 1519 C CA . THR A 1 191 ? -6.503 8.341 -3.752 1.00 97.06 191 THR A CA 1
ATOM 1520 C C . THR A 1 191 ? -5.195 8.702 -3.058 1.00 97.06 191 THR A C 1
ATOM 1522 O O . THR A 1 191 ? -5.182 9.639 -2.267 1.00 97.06 191 THR A O 1
ATOM 1525 N N . HIS A 1 192 ? -4.098 8.004 -3.366 1.00 96.62 192 HIS A N 1
ATOM 1526 C CA . HIS A 1 192 ? -2.770 8.311 -2.837 1.00 96.62 192 HIS A CA 1
ATOM 1527 C C . HIS A 1 192 ? -1.738 8.250 -3.961 1.00 96.62 192 HIS A C 1
ATOM 1529 O O . HIS A 1 192 ? -1.653 7.247 -4.676 1.00 96.62 192 HIS A O 1
ATOM 1535 N N . LEU A 1 193 ? -0.941 9.306 -4.095 1.00 95.81 193 LEU A N 1
ATOM 1536 C CA . LEU A 1 193 ? 0.193 9.352 -5.010 1.00 95.81 193 LEU A CA 1
ATOM 1537 C C . LEU A 1 193 ? 1.442 9.795 -4.252 1.00 95.81 193 LEU A C 1
ATOM 1539 O O . LEU A 1 193 ? 1.434 10.856 -3.635 1.00 95.81 193 LEU A O 1
ATOM 1543 N N . THR A 1 194 ? 2.516 9.016 -4.347 1.00 93.88 194 THR A N 1
ATOM 1544 C CA . THR A 1 194 ? 3.852 9.429 -3.900 1.00 93.88 194 THR A CA 1
ATOM 1545 C C . THR A 1 194 ? 4.807 9.386 -5.078 1.00 93.88 194 THR A C 1
ATOM 1547 O O . THR A 1 194 ? 4.964 8.333 -5.693 1.00 93.88 194 THR A O 1
ATOM 1550 N N . LEU A 1 195 ? 5.461 10.511 -5.353 1.00 92.31 195 LEU A N 1
ATOM 1551 C CA . LEU A 1 195 ? 6.586 10.617 -6.278 1.00 92.31 195 LEU A CA 1
ATOM 1552 C C . LEU A 1 195 ? 7.793 11.116 -5.486 1.00 92.31 195 LEU A C 1
ATOM 1554 O O . LEU A 1 195 ? 7.951 12.319 -5.293 1.00 92.31 195 LEU A O 1
ATOM 1558 N N . ALA A 1 196 ? 8.592 10.186 -4.971 1.00 86.94 196 ALA A N 1
ATOM 1559 C CA . ALA A 1 196 ? 9.797 10.478 -4.208 1.00 86.94 196 ALA A CA 1
ATOM 1560 C C . ALA A 1 196 ? 11.019 10.296 -5.116 1.00 86.94 196 ALA A C 1
ATOM 1562 O O . ALA A 1 196 ? 11.511 9.180 -5.269 1.00 86.94 196 ALA A O 1
ATOM 1563 N N . ASP A 1 197 ? 11.447 11.407 -5.714 1.00 80.56 197 ASP A N 1
ATOM 1564 C CA . ASP A 1 197 ? 12.677 11.552 -6.495 1.00 80.56 197 ASP A CA 1
ATOM 1565 C C . ASP A 1 197 ? 13.310 12.892 -6.122 1.00 80.56 197 ASP A C 1
ATOM 1567 O O . ASP A 1 197 ? 12.657 13.944 -6.141 1.00 80.56 197 ASP A O 1
ATOM 1571 N N . THR A 1 198 ? 14.581 12.838 -5.745 1.00 72.88 198 THR A N 1
ATOM 1572 C CA . THR A 1 198 ? 15.356 13.996 -5.300 1.00 72.88 198 THR A CA 1
ATOM 1573 C C . THR A 1 198 ? 15.444 15.095 -6.368 1.00 72.88 198 THR A C 1
ATOM 1575 O O . THR A 1 198 ? 15.425 16.283 -6.024 1.00 72.88 198 THR A O 1
ATOM 1578 N N . HIS A 1 199 ? 15.416 14.738 -7.657 1.00 78.62 199 HIS A N 1
ATOM 1579 C CA . HIS A 1 199 ? 15.462 15.660 -8.798 1.00 78.62 199 HIS A CA 1
ATOM 1580 C C . HIS A 1 199 ? 14.158 16.437 -9.029 1.00 78.62 199 HIS A C 1
ATOM 1582 O O . HIS A 1 199 ? 14.124 17.360 -9.846 1.00 78.62 199 HIS A O 1
ATOM 1588 N N . LEU A 1 200 ? 13.076 16.098 -8.323 1.00 81.06 200 LEU A N 1
ATOM 1589 C CA . LEU A 1 200 ? 11.799 16.815 -8.414 1.00 81.06 200 LEU A CA 1
ATOM 1590 C C . LEU A 1 200 ? 11.755 18.078 -7.548 1.00 81.06 200 LEU A C 1
ATOM 1592 O O . LEU A 1 200 ? 10.838 18.899 -7.674 1.00 81.06 200 LEU A O 1
ATOM 1596 N N . SER A 1 201 ? 12.745 18.253 -6.675 1.00 79.94 201 SER A N 1
ATOM 1597 C CA . SER A 1 201 ? 12.884 19.436 -5.831 1.00 79.94 201 SER A CA 1
ATOM 1598 C C . SER A 1 201 ? 13.014 20.698 -6.693 1.00 79.94 201 SER A C 1
ATOM 1600 O O . SER A 1 201 ? 13.962 20.848 -7.457 1.00 79.94 201 SER A O 1
ATOM 1602 N N . GLY A 1 202 ? 12.050 21.617 -6.583 1.00 79.50 202 GLY A N 1
ATOM 1603 C CA . GLY A 1 202 ? 12.037 22.875 -7.347 1.00 79.50 202 GLY A CA 1
ATOM 1604 C C . GLY A 1 202 ? 11.513 22.774 -8.788 1.00 79.50 202 GLY A C 1
ATOM 1605 O O . GLY A 1 202 ? 11.516 23.772 -9.505 1.00 79.50 202 GLY A O 1
ATOM 1606 N N . ALA A 1 203 ? 11.025 21.610 -9.230 1.00 84.38 203 ALA A N 1
ATOM 1607 C CA . ALA A 1 203 ? 10.459 21.435 -10.567 1.00 84.38 203 ALA A CA 1
ATOM 1608 C C . ALA A 1 203 ? 8.994 21.923 -10.645 1.00 84.38 203 ALA A C 1
ATOM 1610 O O . ALA A 1 203 ? 8.053 21.129 -10.643 1.00 84.38 203 ALA A O 1
ATOM 1611 N N . GLU A 1 204 ? 8.800 23.243 -10.740 1.00 85.50 204 GLU A N 1
ATOM 1612 C CA . GLU A 1 204 ? 7.473 23.886 -10.681 1.00 85.50 204 GLU A CA 1
ATOM 1613 C C . GLU A 1 204 ? 6.495 23.403 -11.761 1.00 85.50 204 GLU A C 1
ATOM 1615 O O . GLU A 1 204 ? 5.352 23.060 -11.464 1.00 85.50 204 GLU A O 1
ATOM 1620 N N . LYS A 1 205 ? 6.923 23.354 -13.028 1.00 88.19 205 LYS A N 1
ATOM 1621 C CA . LYS A 1 205 ? 6.031 22.971 -14.133 1.00 88.19 205 LYS A CA 1
ATOM 1622 C C . LYS A 1 205 ? 5.562 21.505 -14.046 1.00 88.19 205 LYS A C 1
ATOM 1624 O O . LYS A 1 205 ? 4.354 21.291 -14.068 1.00 88.19 205 LYS A O 1
ATOM 1629 N N . PRO A 1 206 ? 6.452 20.503 -13.908 1.00 89.56 206 PRO A N 1
ATOM 1630 C CA . PRO A 1 206 ? 6.052 19.107 -13.708 1.00 89.56 206 PRO A CA 1
ATOM 1631 C C . PRO A 1 206 ? 5.136 18.907 -12.497 1.00 89.56 206 PRO A C 1
ATOM 1633 O O . PRO A 1 206 ? 4.204 18.108 -12.558 1.00 89.56 206 PRO A O 1
ATOM 1636 N N . PHE A 1 207 ? 5.366 19.663 -11.419 1.00 90.00 207 PHE A N 1
ATOM 1637 C CA . PHE A 1 207 ? 4.486 19.669 -10.258 1.00 90.00 207 PHE A CA 1
ATOM 1638 C C . PHE A 1 207 ? 3.072 20.155 -10.614 1.00 90.00 207 PHE A C 1
ATOM 1640 O O . PHE A 1 207 ? 2.096 19.460 -10.333 1.00 90.00 207 PHE A O 1
ATOM 1647 N N . LEU A 1 208 ? 2.946 21.315 -11.270 1.00 89.12 208 LEU A N 1
ATOM 1648 C CA . LEU A 1 208 ? 1.648 21.859 -11.684 1.00 89.12 208 LEU A CA 1
ATOM 1649 C C . LEU A 1 208 ? 0.914 20.922 -12.650 1.00 89.12 208 LEU A C 1
ATOM 1651 O O . LEU A 1 208 ? -0.282 20.691 -12.473 1.00 89.12 208 LEU A O 1
ATOM 1655 N N . ASP A 1 209 ? 1.623 20.345 -13.621 1.00 90.88 209 ASP A N 1
ATOM 1656 C CA . ASP A 1 209 ? 1.054 19.390 -14.577 1.00 90.88 209 ASP A CA 1
ATOM 1657 C C . ASP A 1 209 ? 0.542 18.128 -13.858 1.00 90.88 209 ASP A C 1
ATOM 1659 O O . ASP A 1 209 ? -0.533 17.618 -14.185 1.00 90.88 209 ASP A O 1
ATOM 1663 N N . MET A 1 210 ? 1.253 17.658 -12.824 1.00 93.69 210 MET A N 1
ATOM 1664 C CA . MET A 1 210 ? 0.787 16.554 -11.982 1.00 93.69 210 MET A CA 1
ATOM 1665 C C . MET A 1 210 ? -0.481 16.924 -11.208 1.00 93.69 210 MET A C 1
ATOM 1667 O O . MET A 1 210 ? -1.456 16.178 -11.235 1.00 93.69 210 MET A O 1
ATOM 1671 N N . VAL A 1 211 ? -0.508 18.089 -10.553 1.00 92.00 211 VAL A N 1
ATOM 1672 C CA . VAL A 1 211 ? -1.691 18.552 -9.808 1.00 92.00 211 VAL A CA 1
ATOM 1673 C C . VAL A 1 211 ? -2.907 18.689 -10.729 1.00 92.00 211 VAL A C 1
ATOM 1675 O O . VAL A 1 211 ? -4.005 18.294 -10.346 1.00 92.00 211 VAL A O 1
ATOM 1678 N N . GLN A 1 212 ? -2.725 19.198 -11.951 1.00 92.69 212 GLN A N 1
ATOM 1679 C CA . GLN A 1 212 ? -3.801 19.317 -12.942 1.00 92.69 212 GLN A CA 1
ATOM 1680 C C . GLN A 1 212 ? -4.313 17.960 -13.445 1.00 92.69 212 GLN A C 1
ATOM 1682 O O . GLN A 1 212 ? -5.488 17.841 -13.804 1.00 92.69 212 GLN A O 1
ATOM 1687 N N . ALA A 1 213 ? -3.454 16.939 -13.482 1.00 95.69 213 ALA A N 1
ATOM 1688 C CA . ALA A 1 213 ? -3.839 15.585 -13.868 1.00 95.69 213 ALA A CA 1
ATOM 1689 C C . ALA A 1 213 ? -4.654 14.857 -12.784 1.00 95.69 213 ALA A C 1
ATOM 1691 O O . ALA A 1 213 ? -5.466 13.985 -13.109 1.00 95.69 213 ALA A O 1
ATOM 1692 N N . LEU A 1 214 ? -4.450 15.200 -11.510 1.00 95.25 214 LEU A N 1
ATOM 1693 C CA . LEU A 1 214 ? -5.147 14.595 -10.376 1.00 95.25 214 LEU A CA 1
ATOM 1694 C C . LEU A 1 214 ? -6.601 15.069 -10.273 1.00 95.25 214 LEU A C 1
ATOM 1696 O O . LEU A 1 214 ? -6.954 16.190 -10.634 1.00 95.25 214 LEU A O 1
ATOM 1700 N N . ASP A 1 215 ? -7.463 14.205 -9.733 1.00 94.88 215 ASP A N 1
ATOM 1701 C CA . ASP A 1 215 ? -8.851 14.563 -9.456 1.00 94.88 215 ASP A CA 1
ATOM 1702 C C . ASP A 1 215 ? -9.004 15.044 -8.000 1.00 94.88 215 ASP A C 1
ATOM 1704 O O . ASP A 1 215 ? -8.855 14.228 -7.084 1.00 94.88 215 ASP A O 1
ATOM 1708 N N . PRO A 1 216 ? -9.316 16.332 -7.750 1.00 92.38 216 PRO A N 1
ATOM 1709 C CA . PRO A 1 216 ? -9.409 16.885 -6.397 1.00 92.38 216 PRO A CA 1
ATOM 1710 C C . PRO A 1 216 ? -10.531 16.269 -5.554 1.00 92.38 216 PRO A C 1
ATOM 1712 O O . PRO A 1 216 ? -10.488 16.366 -4.330 1.00 92.38 216 PRO A O 1
ATOM 1715 N N . ALA A 1 217 ? -11.540 15.648 -6.176 1.00 93.56 217 ALA A N 1
ATOM 1716 C CA . ALA A 1 217 ? -12.610 14.968 -5.450 1.00 93.56 217 ALA A CA 1
ATOM 1717 C C . ALA A 1 217 ? -12.217 13.547 -5.007 1.00 93.56 217 ALA A C 1
ATOM 1719 O O . ALA A 1 217 ? -12.897 12.960 -4.164 1.00 93.56 217 ALA A O 1
ATOM 1720 N N . VAL A 1 218 ? -11.147 12.984 -5.580 1.00 95.00 218 VAL A N 1
ATOM 1721 C CA . VAL A 1 218 ? -10.712 11.598 -5.346 1.00 95.00 218 VAL A CA 1
ATOM 1722 C C . VAL A 1 218 ? -9.411 11.537 -4.549 1.00 95.00 218 VAL A C 1
ATOM 1724 O O . VAL A 1 218 ? -9.289 10.690 -3.662 1.00 95.00 218 VAL A O 1
ATOM 1727 N N . ILE A 1 219 ? -8.447 12.409 -4.855 1.00 95.00 219 ILE A N 1
ATOM 1728 C CA . ILE A 1 219 ? -7.130 12.401 -4.219 1.00 95.00 219 ILE A CA 1
ATOM 1729 C C . ILE A 1 219 ? -7.240 12.785 -2.738 1.00 95.00 219 ILE A C 1
ATOM 1731 O O . ILE A 1 219 ? -7.814 13.808 -2.370 1.00 95.00 219 ILE A O 1
ATOM 1735 N N . GLN A 1 220 ? -6.685 11.939 -1.877 1.00 92.12 220 GLN A N 1
ATOM 1736 C CA . GLN A 1 220 ? -6.664 12.112 -0.424 1.00 92.12 220 GLN A CA 1
ATOM 1737 C C . GLN A 1 220 ? -5.278 12.535 0.053 1.00 92.12 220 GLN A C 1
ATOM 1739 O O . GLN A 1 220 ? -5.170 13.349 0.965 1.00 92.12 220 GLN A O 1
ATOM 1744 N N . GLU A 1 221 ? -4.226 12.026 -0.590 1.00 91.69 221 GLU A N 1
ATOM 1745 C CA . GLU A 1 221 ? -2.842 12.347 -0.257 1.00 91.69 221 GLU A CA 1
ATOM 1746 C C . GLU A 1 221 ? -1.977 12.432 -1.517 1.00 91.69 221 GLU A C 1
ATOM 1748 O O . GLU A 1 221 ? -1.994 11.530 -2.358 1.00 91.69 221 GLU A O 1
ATOM 1753 N N . PHE A 1 222 ? -1.192 13.503 -1.631 1.00 92.44 222 PHE A N 1
ATOM 1754 C CA . PHE A 1 222 ? -0.189 13.657 -2.677 1.00 92.44 222 PHE A CA 1
ATOM 1755 C C . PHE A 1 222 ? 1.157 14.028 -2.050 1.00 92.44 222 PHE A C 1
ATOM 1757 O O . PHE A 1 222 ? 1.288 15.053 -1.380 1.00 92.44 222 PHE A O 1
ATOM 1764 N N . ARG A 1 223 ? 2.169 13.183 -2.251 1.00 90.50 223 ARG A N 1
ATOM 1765 C CA . ARG A 1 223 ? 3.551 13.449 -1.845 1.00 90.50 223 ARG A CA 1
ATOM 1766 C C . ARG A 1 223 ? 4.422 13.693 -3.064 1.00 90.50 223 ARG A C 1
ATOM 1768 O O . ARG A 1 223 ? 4.400 12.910 -4.016 1.00 90.50 223 ARG A O 1
ATOM 1775 N N . TRP A 1 224 ? 5.198 14.763 -2.989 1.00 88.50 224 TRP A N 1
ATOM 1776 C CA . TRP A 1 224 ? 6.100 15.218 -4.035 1.00 88.50 224 TRP A CA 1
ATOM 1777 C C . TRP A 1 224 ? 7.488 15.437 -3.441 1.00 88.50 224 TRP A C 1
ATOM 1779 O O . TRP A 1 224 ? 7.642 16.266 -2.541 1.00 88.50 224 TRP A O 1
ATOM 1789 N N . ALA A 1 225 ? 8.484 14.706 -3.941 1.00 82.62 225 ALA A N 1
ATOM 1790 C CA . ALA A 1 225 ? 9.802 14.605 -3.320 1.00 82.62 225 ALA A CA 1
ATOM 1791 C C . ALA A 1 225 ? 9.653 14.287 -1.814 1.00 82.62 225 ALA A C 1
ATOM 1793 O O . ALA A 1 225 ? 8.900 13.382 -1.443 1.00 82.62 225 ALA A O 1
ATOM 1794 N N . ASP A 1 226 ? 10.296 15.068 -0.946 1.00 72.25 226 ASP A N 1
ATOM 1795 C CA . ASP A 1 226 ? 10.205 14.925 0.513 1.00 72.25 226 ASP A CA 1
ATOM 1796 C C . ASP A 1 226 ? 8.989 15.638 1.136 1.00 72.25 226 ASP A C 1
ATOM 1798 O O . ASP A 1 226 ? 8.796 15.612 2.354 1.00 72.25 226 ASP A O 1
ATOM 1802 N N . GLN A 1 227 ? 8.152 16.302 0.332 1.00 70.25 227 GLN A N 1
ATOM 1803 C CA . GLN A 1 227 ? 7.048 17.116 0.832 1.00 70.25 227 GLN A CA 1
ATOM 1804 C C . GLN A 1 227 ? 5.712 16.376 0.802 1.00 70.25 227 GLN A C 1
ATOM 1806 O O . GLN A 1 227 ? 5.292 15.806 -0.207 1.00 70.25 227 GLN A O 1
ATOM 1811 N N . VAL A 1 228 ? 4.995 16.454 1.924 1.00 64.50 228 VAL A N 1
ATOM 1812 C CA . VAL A 1 228 ? 3.600 16.018 2.021 1.00 64.50 228 VAL A CA 1
ATOM 1813 C C . VAL A 1 228 ? 2.697 17.196 1.701 1.00 64.50 228 VAL A C 1
ATOM 1815 O O . VAL A 1 228 ? 2.681 18.189 2.430 1.00 64.50 228 VAL A O 1
ATOM 1818 N N . LEU A 1 229 ? 1.912 17.079 0.635 1.00 63.50 229 LEU A N 1
ATOM 1819 C CA . LEU A 1 229 ? 0.937 18.086 0.249 1.00 63.50 229 LEU A CA 1
ATOM 1820 C C . LEU A 1 229 ? -0.466 17.517 0.467 1.00 63.50 229 LEU A C 1
ATOM 1822 O O . LEU A 1 229 ? -0.893 16.549 -0.161 1.00 63.50 229 LEU A O 1
ATOM 1826 N N . GLY A 1 230 ? -1.207 18.123 1.393 1.00 54.03 230 GLY A N 1
ATOM 1827 C CA . GLY A 1 230 ? -2.624 17.824 1.546 1.00 54.03 230 GLY A CA 1
ATOM 1828 C C . GLY A 1 230 ? -3.420 18.234 0.294 1.00 54.03 230 GLY A C 1
ATOM 1829 O O . GLY A 1 230 ? -3.023 19.156 -0.425 1.00 54.03 230 GLY A O 1
ATOM 1830 N N . PRO A 1 231 ? -4.601 17.635 0.060 1.00 53.25 231 PRO A N 1
ATOM 1831 C CA . PRO A 1 231 ? -5.434 17.913 -1.114 1.00 53.25 231 PRO A CA 1
ATOM 1832 C C . PRO A 1 231 ? -5.955 19.355 -1.159 1.00 53.25 231 PRO A C 1
ATOM 1834 O O . PRO A 1 231 ? -6.451 19.806 -2.178 1.00 53.25 231 PRO A O 1
ATOM 1837 N N . ARG A 1 232 ? -5.833 20.132 -0.077 1.00 55.22 232 ARG A N 1
ATOM 1838 C CA . ARG A 1 232 ? -6.072 21.580 -0.127 1.00 55.22 232 ARG A CA 1
ATOM 1839 C C . ARG A 1 232 ? -4.826 22.342 -0.579 1.00 55.22 232 ARG A C 1
ATOM 1841 O O . ARG A 1 232 ? -4.924 23.155 -1.490 1.00 55.22 232 ARG A O 1
ATOM 1848 N N . SER A 1 233 ? -3.656 22.073 -0.000 1.00 57.34 233 SER A N 1
ATOM 1849 C CA . SER A 1 233 ? -2.426 22.818 -0.298 1.00 57.34 233 SER A CA 1
ATOM 1850 C C . SER A 1 233 ? -1.896 22.587 -1.717 1.00 57.34 233 SER A C 1
ATOM 1852 O O . SER A 1 233 ? -1.427 23.543 -2.327 1.00 57.34 233 SER A O 1
ATOM 1854 N N . ALA A 1 234 ? -2.042 21.383 -2.283 1.00 58.47 234 ALA A N 1
ATOM 1855 C CA . ALA A 1 234 ? -1.632 21.105 -3.664 1.00 58.47 234 ALA A CA 1
ATOM 1856 C C . ALA A 1 234 ? -2.439 21.915 -4.703 1.00 58.47 234 ALA A C 1
ATOM 1858 O O . ALA A 1 234 ? -1.870 22.472 -5.638 1.00 58.47 234 ALA A O 1
ATOM 1859 N N . PHE A 1 235 ? -3.757 22.047 -4.515 1.00 57.31 235 PHE A N 1
ATOM 1860 C CA . PHE A 1 235 ? -4.645 22.721 -5.476 1.00 57.31 235 PHE A CA 1
ATOM 1861 C C . PHE A 1 235 ? -4.721 24.245 -5.285 1.00 57.31 235 PHE A C 1
ATOM 1863 O O . PHE A 1 235 ? -5.049 24.969 -6.229 1.00 57.31 235 PHE A O 1
ATOM 1870 N N . PHE A 1 236 ? -4.348 24.764 -4.108 1.00 53.16 236 PHE A N 1
ATOM 1871 C CA . PHE A 1 236 ? -4.169 26.208 -3.914 1.00 53.16 236 PHE A CA 1
ATOM 1872 C C . PHE A 1 236 ? -3.057 26.784 -4.814 1.00 53.16 236 PHE A C 1
ATOM 1874 O O . PHE A 1 236 ? -3.187 27.923 -5.258 1.00 53.16 236 PHE A O 1
ATOM 1881 N N . ALA A 1 237 ? -2.024 26.001 -5.158 1.00 49.53 237 ALA A N 1
ATOM 1882 C CA . ALA A 1 237 ? -0.935 26.432 -6.044 1.00 49.53 237 ALA A CA 1
ATOM 1883 C C . ALA A 1 237 ? -1.385 26.705 -7.496 1.00 49.53 237 ALA A C 1
ATOM 1885 O O . ALA A 1 237 ? -0.828 27.572 -8.160 1.00 49.53 237 ALA A O 1
ATOM 1886 N N . VAL A 1 238 ? -2.430 26.023 -7.980 1.00 49.72 238 VAL A N 1
ATOM 1887 C CA . VAL A 1 238 ? -2.945 26.172 -9.359 1.00 49.72 238 VAL A CA 1
ATOM 1888 C C . VAL A 1 238 ? -3.904 27.369 -9.496 1.00 49.72 238 VAL A C 1
ATOM 1890 O O . VAL A 1 238 ? -4.202 27.816 -10.599 1.00 49.72 238 VAL A O 1
ATOM 1893 N N . SER A 1 239 ? -4.364 27.946 -8.381 1.00 40.38 239 SER A N 1
ATOM 1894 C CA . SER A 1 239 ? -5.412 28.981 -8.372 1.00 40.38 239 SER A CA 1
ATOM 1895 C C . SER A 1 239 ? -4.905 30.423 -8.563 1.00 40.38 239 SER A C 1
ATOM 1897 O O . SER A 1 239 ? -5.687 31.363 -8.426 1.00 40.38 239 SER A O 1
ATOM 1899 N N . ARG A 1 240 ? -3.622 30.635 -8.895 1.00 37.22 240 ARG A N 1
ATOM 1900 C CA . ARG A 1 240 ? -3.083 31.956 -9.275 1.00 37.22 240 ARG A CA 1
ATOM 1901 C C . ARG A 1 240 ? -2.390 31.913 -10.641 1.00 37.22 240 ARG A C 1
ATOM 1903 O O . ARG A 1 240 ? -1.229 31.517 -10.714 1.00 37.22 240 ARG A O 1
ATOM 1910 N N . PRO A 1 241 ? -3.039 32.377 -11.720 1.00 36.97 241 PRO A N 1
ATOM 1911 C CA . PRO A 1 241 ? -2.321 32.776 -12.915 1.00 36.97 241 PRO A CA 1
ATOM 1912 C C . PRO A 1 241 ? -1.726 34.173 -12.679 1.00 36.97 241 PRO A C 1
ATOM 1914 O O . PRO A 1 241 ? -2.462 35.149 -12.608 1.00 36.97 241 PRO A O 1
ATOM 1917 N N . GLY A 1 242 ? -0.399 34.252 -12.557 1.00 46.53 242 GLY A N 1
ATOM 1918 C CA . GLY A 1 242 ? 0.366 35.498 -12.665 1.00 46.53 242 GLY A CA 1
ATOM 1919 C C . GLY A 1 242 ? 0.312 36.431 -11.454 1.00 46.53 242 GLY A C 1
ATOM 1920 O O . GLY A 1 242 ? -0.608 37.224 -11.308 1.00 46.53 242 GLY A O 1
ATOM 1921 N N . ASP A 1 243 ? 1.380 36.424 -10.658 1.00 34.62 243 ASP A N 1
ATOM 1922 C CA . ASP A 1 243 ? 1.866 37.664 -10.045 1.00 34.62 243 ASP A CA 1
ATOM 1923 C C . ASP A 1 243 ? 3.400 37.629 -10.008 1.00 34.62 243 ASP A C 1
ATOM 1925 O O . ASP A 1 243 ? 4.052 37.493 -8.976 1.00 34.62 243 ASP A O 1
ATOM 1929 N N . SER A 1 244 ? 3.983 37.643 -11.209 1.00 40.03 244 SER A N 1
ATOM 1930 C CA . SER A 1 244 ? 5.363 38.070 -11.427 1.00 40.03 244 SER A CA 1
ATOM 1931 C C . SER A 1 244 ? 5.308 39.563 -11.752 1.00 40.03 244 SER A C 1
ATOM 1933 O O . SER A 1 244 ? 5.155 39.955 -12.906 1.00 40.03 244 SER A O 1
ATOM 1935 N N . GLY A 1 245 ? 5.400 40.401 -10.726 1.00 30.72 245 GLY A N 1
ATOM 1936 C CA . GLY A 1 245 ? 5.595 41.840 -10.866 1.00 30.72 245 GLY A CA 1
ATOM 1937 C C . GLY A 1 245 ? 6.531 42.331 -9.761 1.00 30.72 245 GLY A C 1
ATOM 1938 O O . GLY A 1 245 ? 6.240 42.087 -8.590 1.00 30.72 245 GLY A O 1
ATOM 1939 N N . PRO A 1 246 ? 7.665 42.988 -10.076 1.00 37.59 246 PRO A N 1
ATOM 1940 C CA . PRO A 1 246 ? 8.539 43.534 -9.050 1.00 37.59 246 PRO A CA 1
ATOM 1941 C C . PRO A 1 246 ? 7.916 44.830 -8.525 1.00 37.59 246 PRO A C 1
ATOM 1943 O O . PRO A 1 246 ? 7.638 45.752 -9.293 1.00 37.59 246 PRO A O 1
ATOM 1946 N N . GLY A 1 247 ? 7.679 44.910 -7.217 1.00 36.22 247 GLY A N 1
ATOM 1947 C CA . GLY A 1 247 ? 7.036 46.084 -6.638 1.00 36.22 247 GLY A CA 1
ATOM 1948 C C . GLY A 1 247 ? 7.004 46.112 -5.118 1.00 36.22 247 GLY A C 1
ATOM 1949 O O . GLY A 1 247 ? 5.919 46.061 -4.544 1.00 36.22 247 GLY A O 1
ATOM 1950 N N . ARG A 1 248 ? 8.174 46.235 -4.486 1.00 36.16 248 ARG A N 1
ATOM 1951 C CA . ARG A 1 248 ? 8.546 47.308 -3.539 1.00 36.16 248 ARG A CA 1
ATOM 1952 C C . ARG A 1 248 ? 9.896 47.020 -2.899 1.00 36.16 248 ARG A C 1
ATOM 1954 O O . ARG A 1 248 ? 10.122 45.857 -2.511 1.00 36.16 248 ARG A O 1
#

Sequence (248 aa):
MTISNDERDLVAQVVARPDEDGPRLDYAAWLDAHGQAPRAELIRVQCQAERLREREQELLARHAAEWGAPLRDLYVDDWQFRRGFPEGIRIDTARYLENHAALAAVTPVTRLQLSAPDDALLARFAALPVNRNLRTLEVRAEGNEVGPAGIRELTQSPHLTHLREFRLHSDGIGLEGVYHVARAPFVRKLTHLTLADTHLSGAEKPFLDMVQALDPAVIQEFRWADQVLGPRSAFFAVSRPGDSGPGR

Secondary structure (DSSP, 8-state):
----HHHHHHHHHHHH-TT-HHHHHHHHHHHHHTT-HHHHHHHHHHHHHHHHHHHHHHHHHHHHHHHTHHHHTTT--EEEEETTEEEEEEEEH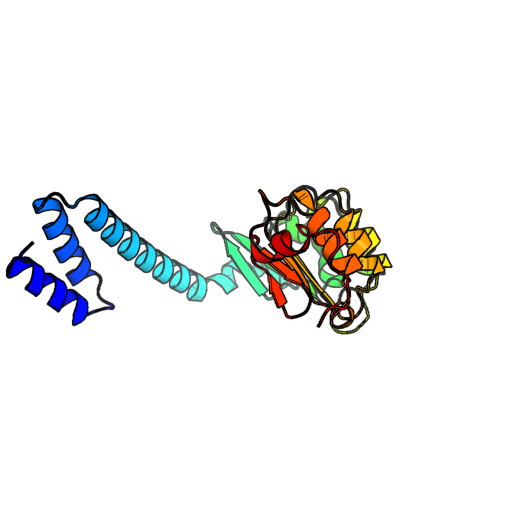HHHHHHHHHHHHH----EEEEES--HHHHHHHHT-GGGGG-SEEEEE--SS-S-HHHHHHHHT-SS-TT--EEEEE-S--HHHHHHHHHT-TTGGG-SEEEEE-GGGTT-HHHHHHHHHHS-TTT--EEEETTEEE-TTHHHHGGG---------

pLDDT: mean 89.78, std 14.83, range [30.72, 98.56]

Radius of gyration: 24.28 Å; chains: 1; bounding box: 50×69×62 Å

InterPro domains:
  IPR014338 Uncharacterised domain CHP02996, repeat-companion domain [TIGR02996] (6-49)
  IPR032675 Leucine-rich repeat domain superfamily [G3DSA:3.80.10.10] (94-214)

Foldseek 3Di:
DDQDPVLVVLVVVCVVPVPDLVSLQVNLVVCVVVVNNVSSVVSVVVVVVVVVVVVVCVCCVPPVCVLCVLVVVLVWPDFDDDPRFRQATEDELVSCLVCVVVCLVRTNHQAYEYEQDALVSLLSVLADLSLQNHQHYAYAYDEQRYALNSLLSNLARPRPQNHAEYAYAYQHCPLSSLVSLLPRPCQQNHQYYHDAHPNQVPVVPSLLSSLVSYHLVRHQWYHTHPDTAGSVRSVVSVPDDDDPDDDD